Protein AF-A0A7T8JY55-F1 (afdb_monomer_lite)

Structure (mmCIF, N/CA/C/O backbone):
data_AF-A0A7T8JY55-F1
#
_entry.id   AF-A0A7T8JY55-F1
#
loop_
_atom_site.group_PDB
_atom_site.id
_atom_site.type_symbol
_atom_site.label_atom_id
_atom_site.label_alt_id
_atom_site.label_comp_id
_atom_site.label_asym_id
_atom_site.label_entity_id
_atom_site.label_seq_id
_atom_site.pdbx_PDB_ins_code
_atom_site.Cartn_x
_atom_site.Cartn_y
_atom_site.Cartn_z
_atom_site.occupancy
_atom_site.B_iso_or_equiv
_atom_site.auth_seq_id
_atom_site.auth_comp_id
_atom_site.auth_asym_id
_atom_site.auth_atom_id
_atom_site.pdbx_PDB_model_num
ATOM 1 N N . LEU A 1 1 ? -50.448 -19.496 29.567 1.00 76.62 1 LEU A N 1
ATOM 2 C CA . LEU A 1 1 ? -50.440 -20.192 30.878 1.00 76.62 1 LEU A CA 1
ATOM 3 C C . LEU A 1 1 ? -51.655 -19.806 31.713 1.00 76.62 1 LEU A C 1
ATOM 5 O O . LEU A 1 1 ? -52.401 -20.697 32.077 1.00 76.62 1 LEU A O 1
ATOM 9 N N . LEU A 1 2 ? -51.890 -18.509 31.953 1.00 75.12 2 LEU A N 1
ATOM 10 C CA . LEU A 1 2 ? -53.082 -18.041 32.677 1.00 75.12 2 LEU A CA 1
ATOM 11 C C . LEU A 1 2 ? -54.400 -18.315 31.921 1.00 75.12 2 LEU A C 1
ATOM 13 O O . LEU A 1 2 ? -55.347 -18.756 32.548 1.00 75.12 2 LEU A O 1
ATOM 17 N N . ASP A 1 3 ? -54.438 -18.159 30.588 1.00 75.38 3 ASP A N 1
ATOM 18 C CA . ASP A 1 3 ? -55.617 -18.543 29.767 1.00 75.38 3 ASP A CA 1
ATOM 19 C C . ASP A 1 3 ? -55.868 -20.046 29.710 1.00 75.38 3 ASP A C 1
ATOM 21 O O . ASP A 1 3 ? -56.951 -20.490 29.362 1.00 75.38 3 ASP A O 1
ATOM 25 N N . ALA A 1 4 ? -54.830 -20.826 29.999 1.00 79.31 4 ALA A N 1
ATOM 26 C CA . ALA A 1 4 ? -54.884 -22.279 29.997 1.00 79.31 4 ALA A CA 1
ATOM 27 C C . ALA A 1 4 ? -55.121 -22.829 31.416 1.00 79.31 4 ALA A C 1
ATOM 29 O O . ALA A 1 4 ? -54.847 -24.000 31.654 1.00 79.31 4 ALA A O 1
ATOM 30 N N . GLU A 1 5 ? -55.534 -21.967 32.358 1.00 78.31 5 GLU A N 1
ATOM 31 C CA . GLU A 1 5 ? -55.887 -22.300 33.748 1.00 78.31 5 GLU A CA 1
ATOM 32 C C . GLU A 1 5 ? -54.816 -23.097 34.515 1.00 78.31 5 GLU A C 1
ATOM 34 O O . GLU A 1 5 ? -55.099 -23.897 35.405 1.00 78.31 5 GLU A O 1
ATOM 39 N N . ILE A 1 6 ? -53.541 -22.870 34.193 1.00 83.56 6 ILE A N 1
ATOM 40 C CA . ILE A 1 6 ? -52.437 -23.570 34.853 1.00 83.56 6 ILE A CA 1
ATOM 41 C C . ILE A 1 6 ? -52.253 -23.031 36.277 1.00 83.56 6 ILE A C 1
ATOM 43 O O . ILE A 1 6 ? -52.192 -21.821 36.495 1.00 83.56 6 ILE A O 1
ATOM 47 N N . GLU A 1 7 ? -52.084 -23.938 37.243 1.00 85.75 7 GLU A N 1
ATOM 48 C CA . GLU A 1 7 ? -51.839 -23.600 38.649 1.00 85.75 7 GLU A CA 1
ATOM 49 C C . GLU A 1 7 ? -50.646 -22.645 38.831 1.00 85.75 7 GLU A C 1
ATOM 51 O O . GLU A 1 7 ? -49.559 -22.852 38.282 1.00 85.75 7 GLU A O 1
ATOM 56 N N . VAL A 1 8 ? -50.815 -21.635 39.692 1.00 80.50 8 VAL A N 1
ATOM 57 C CA . VAL A 1 8 ? -49.823 -20.574 39.961 1.00 80.50 8 VAL A CA 1
ATOM 58 C C . VAL A 1 8 ? -48.450 -21.136 40.348 1.00 80.50 8 VAL A C 1
ATOM 60 O O . VAL A 1 8 ? -47.428 -20.644 39.873 1.00 80.50 8 VAL A O 1
ATOM 63 N N . ILE A 1 9 ? -48.417 -22.203 41.153 1.00 83.00 9 ILE A N 1
ATOM 64 C CA . ILE A 1 9 ? -47.174 -22.859 41.591 1.00 83.00 9 ILE A CA 1
ATOM 65 C C . ILE A 1 9 ? -46.404 -23.437 40.391 1.00 83.00 9 ILE A C 1
ATOM 67 O O . ILE A 1 9 ? -45.183 -23.288 40.307 1.00 83.00 9 ILE A O 1
ATOM 71 N N . LYS A 1 10 ? -47.102 -24.033 39.416 1.00 84.69 10 LYS A N 1
ATOM 72 C CA . LYS A 1 10 ? -46.482 -24.542 38.181 1.00 84.69 10 LYS A CA 1
ATOM 73 C C . LYS A 1 10 ? -45.981 -23.406 37.296 1.00 84.69 10 LYS A C 1
ATOM 75 O O . LYS A 1 10 ? -44.888 -23.509 36.746 1.00 84.69 10 LYS A O 1
ATOM 80 N N . ILE A 1 11 ? -46.729 -22.305 37.197 1.00 85.06 11 ILE A N 1
ATOM 81 C CA . ILE A 1 11 ? -46.303 -21.119 36.438 1.00 85.06 11 ILE A CA 1
ATOM 82 C C . ILE A 1 11 ? -45.001 -20.548 37.012 1.00 85.06 11 ILE A C 1
ATOM 84 O O . ILE A 1 11 ? -44.076 -20.264 36.251 1.00 85.06 11 ILE A O 1
ATOM 88 N N . MET A 1 12 ? -44.894 -20.439 38.340 1.00 86.62 12 MET A N 1
ATOM 89 C CA . MET A 1 12 ? -43.665 -19.998 39.009 1.00 86.62 12 MET A CA 1
ATOM 90 C C . MET A 1 12 ? -42.485 -20.931 38.725 1.00 86.62 12 MET A C 1
ATOM 92 O O . MET A 1 12 ? -41.384 -20.451 38.469 1.00 86.62 12 MET A O 1
ATOM 96 N N . GLY A 1 13 ? -42.706 -22.250 38.733 1.00 84.88 13 GLY A N 1
ATOM 97 C CA . GLY A 1 13 ? -41.666 -23.235 38.420 1.00 84.88 13 GLY A CA 1
ATOM 98 C C . GLY A 1 13 ? -41.158 -23.144 36.977 1.00 84.88 13 GLY A C 1
ATOM 99 O O . GLY A 1 13 ? -39.955 -23.249 36.742 1.00 84.88 13 GLY A O 1
ATOM 100 N N . ILE A 1 14 ? -42.058 -22.895 36.020 1.00 87.69 14 ILE A N 1
ATOM 101 C CA . ILE A 1 14 ? -41.730 -22.776 34.590 1.00 87.69 14 ILE A CA 1
ATOM 102 C C . ILE A 1 14 ? -41.026 -21.447 34.292 1.00 87.69 14 ILE A C 1
ATOM 104 O O . ILE A 1 14 ? -39.983 -21.429 33.643 1.00 87.69 14 ILE A O 1
ATOM 108 N N . LEU A 1 15 ? -41.594 -20.329 34.756 1.00 83.88 15 LEU A N 1
ATOM 109 C CA . LEU A 1 15 ? -41.123 -18.979 34.423 1.00 83.88 15 LEU A CA 1
ATOM 110 C C . LEU A 1 15 ? -40.063 -18.441 35.391 1.00 83.88 15 LEU A C 1
ATOM 112 O O . LEU A 1 15 ? -39.493 -17.382 35.136 1.00 83.88 15 LEU A O 1
ATOM 116 N N . LYS A 1 16 ? -39.805 -19.150 36.499 1.00 89.12 16 LYS A N 1
ATOM 117 C CA . LYS A 1 16 ? -38.861 -18.767 37.562 1.00 89.12 16 LYS A CA 1
ATOM 118 C C . LYS A 1 16 ? -39.073 -17.335 38.065 1.00 89.12 16 LYS A C 1
ATOM 120 O O . LYS A 1 16 ? -38.121 -16.583 38.261 1.00 89.12 16 LYS A O 1
ATOM 125 N N . CYS A 1 17 ? -40.330 -16.953 38.269 1.00 83.06 17 CYS A N 1
ATOM 126 C CA . CYS A 1 17 ? -40.718 -15.626 38.735 1.00 83.06 17 CYS A CA 1
ATOM 127 C C . CYS A 1 17 ? -41.442 -15.677 40.089 1.00 83.06 17 CYS A C 1
ATOM 129 O O . CYS A 1 17 ? -41.848 -16.740 40.562 1.00 83.06 17 CYS A O 1
ATOM 131 N N . SER A 1 18 ? -41.569 -14.520 40.745 1.00 87.88 18 SER A N 1
ATOM 132 C CA . SER A 1 18 ? -42.175 -14.437 42.075 1.00 87.88 18 SER A CA 1
ATOM 133 C C . SER A 1 18 ? -43.692 -14.630 42.030 1.00 87.88 18 SER A C 1
ATOM 135 O O . SER A 1 18 ? -44.365 -14.221 41.082 1.00 87.88 18 SER A O 1
ATOM 137 N N . TRP A 1 19 ? -44.240 -15.195 43.109 1.00 85.31 19 TRP A N 1
ATOM 138 C CA . TRP A 1 19 ? -45.683 -15.377 43.284 1.00 85.31 19 TRP A CA 1
ATOM 139 C C . TRP A 1 19 ? -46.450 -14.058 43.117 1.00 85.31 19 TRP A C 1
ATOM 141 O O . TRP A 1 19 ? -47.449 -13.999 42.403 1.00 85.31 19 TRP A O 1
ATOM 151 N N . SER A 1 20 ? -45.921 -12.973 43.691 1.00 86.38 20 SER A N 1
ATOM 152 C CA . SER A 1 20 ? -46.507 -11.633 43.607 1.00 86.38 20 SER A CA 1
ATOM 153 C C . SER A 1 20 ? -46.608 -11.117 42.170 1.00 86.38 20 SER A C 1
ATOM 155 O O . SER A 1 20 ? -47.577 -10.439 41.838 1.00 86.38 20 SER A O 1
ATOM 157 N N . LEU A 1 21 ? -45.640 -11.445 41.304 1.00 84.44 21 LEU A N 1
ATOM 158 C CA . LEU A 1 21 ? -45.685 -11.058 39.894 1.00 84.44 21 LEU A CA 1
ATOM 159 C C . LEU A 1 21 ? -46.771 -11.836 39.146 1.00 84.44 21 LEU A C 1
ATOM 161 O O . LEU A 1 21 ? -47.548 -11.231 38.413 1.00 84.44 21 LEU A O 1
ATOM 165 N N . VAL A 1 22 ? -46.860 -13.153 39.364 1.00 86.69 22 VAL A N 1
ATOM 166 C CA . VAL A 1 22 ? -47.900 -13.993 38.743 1.00 86.69 22 VAL A CA 1
ATOM 167 C C . VAL A 1 22 ? -49.291 -13.526 39.171 1.00 86.69 22 VAL A C 1
ATOM 169 O O . VAL A 1 22 ? -50.171 -13.374 38.327 1.00 86.69 22 VAL A O 1
ATOM 172 N N . PHE A 1 23 ? -49.471 -13.225 40.459 1.00 85.62 23 PHE A N 1
ATOM 173 C CA . PHE A 1 23 ? -50.733 -12.716 40.991 1.00 85.62 23 PHE A CA 1
ATOM 174 C C . PHE A 1 23 ? -51.088 -11.337 40.421 1.00 85.62 23 PHE A C 1
ATOM 176 O O . PHE A 1 23 ? -52.223 -11.121 39.999 1.00 85.62 23 PHE A O 1
ATOM 183 N N . LYS A 1 24 ? -50.118 -10.413 40.346 1.00 83.69 24 LYS A N 1
ATOM 184 C CA . LYS A 1 24 ? -50.321 -9.079 39.762 1.00 83.69 24 LYS A CA 1
ATOM 185 C C . LYS A 1 24 ? -50.764 -9.175 38.301 1.00 83.69 24 LYS A C 1
ATOM 187 O O . LYS A 1 24 ? -51.752 -8.554 37.933 1.00 83.69 24 LYS A O 1
ATOM 192 N N . VAL A 1 25 ? -50.087 -9.994 37.497 1.00 83.75 25 VAL A N 1
ATOM 193 C CA . VAL A 1 25 ? -50.415 -10.200 36.076 1.00 83.75 25 VAL A CA 1
ATOM 194 C C . VAL A 1 25 ? -51.782 -10.873 35.902 1.00 83.75 25 VAL A C 1
ATOM 196 O O . VAL A 1 25 ? -52.547 -10.482 35.024 1.00 83.75 25 VAL A O 1
ATOM 199 N N . ALA A 1 26 ? -52.125 -11.848 36.751 1.00 82.88 26 ALA A N 1
ATOM 200 C CA . ALA A 1 26 ? -53.442 -12.489 36.737 1.00 82.88 26 ALA A CA 1
ATOM 201 C C . ALA A 1 26 ? -54.571 -11.506 37.083 1.00 82.88 26 ALA A C 1
ATOM 203 O O . ALA A 1 26 ? -55.626 -11.538 36.452 1.00 82.88 26 ALA A O 1
ATOM 204 N N . LYS A 1 27 ? -54.334 -10.608 38.048 1.00 84.50 27 LYS A N 1
ATOM 205 C CA . LYS A 1 27 ? -55.275 -9.549 38.418 1.00 84.50 27 LYS A CA 1
ATOM 206 C C . LYS A 1 27 ? -55.461 -8.534 37.287 1.00 84.50 27 LYS A C 1
ATOM 208 O O . LYS A 1 27 ? -56.590 -8.338 36.862 1.00 84.50 27 LYS A O 1
ATOM 213 N N . MET A 1 28 ? -54.368 -7.991 36.743 1.00 82.38 28 MET A N 1
ATOM 214 C CA . MET A 1 28 ? -54.406 -7.047 35.612 1.00 82.38 28 MET A CA 1
ATOM 215 C C . MET A 1 28 ? -55.205 -7.617 34.435 1.00 82.38 28 MET A C 1
ATOM 217 O O . MET A 1 28 ? -56.057 -6.949 33.863 1.00 82.38 28 MET A O 1
ATOM 221 N N . LYS A 1 29 ? -55.011 -8.905 34.134 1.00 81.81 29 LYS A N 1
ATOM 222 C CA . LYS A 1 29 ? -55.759 -9.591 33.081 1.00 81.81 29 LYS A CA 1
ATOM 223 C C . LYS A 1 29 ? -57.257 -9.716 33.369 1.00 81.81 29 LYS A C 1
ATOM 225 O O . LYS A 1 29 ? -58.062 -9.554 32.457 1.00 81.81 29 LYS A O 1
ATOM 230 N N . LYS A 1 30 ? -57.629 -10.031 34.613 1.00 82.06 30 LYS A N 1
ATOM 231 C CA . LYS A 1 30 ? -59.033 -10.122 35.042 1.00 82.06 30 LYS A CA 1
ATOM 232 C C . LYS A 1 30 ? -59.731 -8.762 34.966 1.00 82.06 30 LYS A C 1
ATOM 234 O O . LYS A 1 30 ? -60.904 -8.708 34.615 1.00 82.06 30 LYS A O 1
ATOM 239 N N . ASP A 1 31 ? -58.984 -7.699 35.243 1.00 83.88 31 ASP A N 1
ATOM 240 C CA . ASP A 1 31 ? -59.454 -6.314 35.205 1.00 83.88 31 ASP A CA 1
ATOM 241 C C . ASP A 1 31 ? -59.448 -5.734 33.767 1.00 83.88 31 ASP A C 1
ATOM 243 O O . ASP A 1 31 ? -59.842 -4.591 33.553 1.00 83.88 31 ASP A O 1
ATOM 247 N N . GLY A 1 32 ? -59.054 -6.529 32.760 1.00 78.25 32 GLY A N 1
ATOM 248 C CA . GLY A 1 32 ? -59.020 -6.123 31.350 1.00 78.25 32 GLY A CA 1
ATOM 249 C C . GLY A 1 32 ? -57.868 -5.177 30.996 1.00 78.25 32 GLY A C 1
ATOM 250 O O . GLY A 1 32 ? -57.869 -4.587 29.917 1.00 78.25 32 GLY A O 1
ATOM 251 N N . GLU A 1 33 ? -56.884 -5.027 31.884 1.00 76.94 33 GLU A N 1
ATOM 252 C CA . GLU A 1 33 ? -55.720 -4.170 31.682 1.00 76.94 33 GLU A CA 1
ATOM 253 C C . GLU A 1 33 ? -54.702 -4.835 30.740 1.00 76.94 33 GLU A C 1
ATOM 255 O O . GLU A 1 33 ? -54.363 -6.019 30.864 1.00 76.94 33 GLU A O 1
ATOM 260 N N . GLY A 1 34 ? -54.183 -4.059 29.787 1.00 72.25 34 GLY A N 1
ATOM 261 C CA . GLY A 1 34 ? -53.123 -4.504 28.888 1.00 72.25 34 GLY A CA 1
ATOM 262 C C . GLY A 1 34 ? -51.800 -4.713 29.629 1.00 72.25 34 GLY A C 1
ATOM 263 O O . GLY A 1 34 ? -51.418 -3.923 30.486 1.00 72.25 34 GLY A O 1
ATOM 264 N N . LEU A 1 35 ? -51.053 -5.757 29.258 1.00 71.44 35 LEU A N 1
ATOM 265 C CA . LEU A 1 35 ? -49.682 -5.999 29.745 1.00 71.44 35 LEU A CA 1
ATOM 266 C C . LEU A 1 35 ? -48.627 -5.226 28.942 1.00 71.44 35 LEU A C 1
ATOM 268 O O . LEU A 1 35 ? -47.435 -5.541 28.991 1.00 71.44 35 LEU A O 1
ATOM 272 N N . GLU A 1 36 ? -49.067 -4.250 28.154 1.00 69.62 36 GLU A N 1
ATOM 273 C CA . GLU A 1 36 ? -48.174 -3.409 27.383 1.00 69.62 36 GLU A CA 1
ATOM 274 C C . GLU A 1 36 ? -47.377 -2.502 28.313 1.00 69.62 36 GLU A C 1
ATOM 276 O O . GLU A 1 36 ? -47.821 -2.074 29.379 1.00 69.62 36 GLU A O 1
ATOM 281 N N . ARG A 1 37 ? -46.139 -2.235 27.915 1.00 61.19 37 ARG A N 1
ATOM 282 C CA . ARG A 1 37 ? -45.254 -1.378 28.686 1.00 61.19 37 ARG A CA 1
ATOM 283 C C . ARG A 1 37 ? -45.780 0.055 28.615 1.00 61.19 37 ARG A C 1
ATOM 285 O O . ARG A 1 37 ? -45.863 0.608 27.523 1.00 61.19 37 ARG A O 1
ATOM 292 N N . GLU A 1 38 ? -46.066 0.668 29.762 1.00 64.62 38 GLU A N 1
ATOM 293 C CA . GLU A 1 38 ? -46.483 2.074 29.817 1.00 64.62 38 GLU A CA 1
ATOM 294 C C . GLU A 1 38 ? -45.446 2.978 29.130 1.00 64.62 38 GLU A C 1
ATOM 296 O O . GLU A 1 38 ? -44.242 2.938 29.444 1.00 64.62 38 GLU A O 1
ATOM 301 N N . ALA A 1 39 ? -45.913 3.792 28.180 1.00 52.97 39 ALA A N 1
ATOM 302 C CA . ALA A 1 39 ? -45.094 4.780 27.493 1.00 52.97 39 ALA A CA 1
ATOM 303 C C . ALA A 1 39 ? -44.555 5.798 28.516 1.00 52.97 39 ALA A C 1
ATOM 305 O O . ALA A 1 39 ? -45.323 6.430 29.233 1.00 52.97 39 ALA A O 1
ATOM 306 N N . GLY A 1 40 ? -43.227 5.932 28.608 1.00 56.69 40 GLY A N 1
ATOM 307 C CA . GLY A 1 40 ? -42.561 6.808 29.588 1.00 56.69 40 GLY A CA 1
ATOM 308 C C . GLY A 1 40 ? -41.997 6.103 30.830 1.00 56.69 40 GLY A C 1
ATOM 309 O O . GLY A 1 40 ? -41.300 6.729 31.622 1.00 56.69 40 GLY A O 1
ATOM 310 N N . SER A 1 41 ? -42.188 4.785 30.971 1.00 54.81 41 SER A N 1
ATOM 311 C CA . SER A 1 41 ? -41.579 3.977 32.051 1.00 54.81 41 SER A CA 1
ATOM 312 C C . SER A 1 41 ? -40.050 3.799 31.938 1.00 54.81 41 SER A C 1
ATOM 314 O O . SER A 1 41 ? -39.416 3.181 32.795 1.00 54.81 41 SER A O 1
ATOM 316 N N . GLY A 1 42 ? -39.430 4.329 30.879 1.00 54.06 42 GLY A N 1
ATOM 317 C CA . GLY A 1 42 ? -37.983 4.492 30.778 1.00 54.06 42 GLY A CA 1
ATOM 318 C C . GLY A 1 42 ? -37.596 5.857 31.326 1.00 54.06 42 GLY A C 1
ATOM 319 O O . GLY A 1 42 ? -38.009 6.865 30.764 1.00 54.06 42 GLY A O 1
ATOM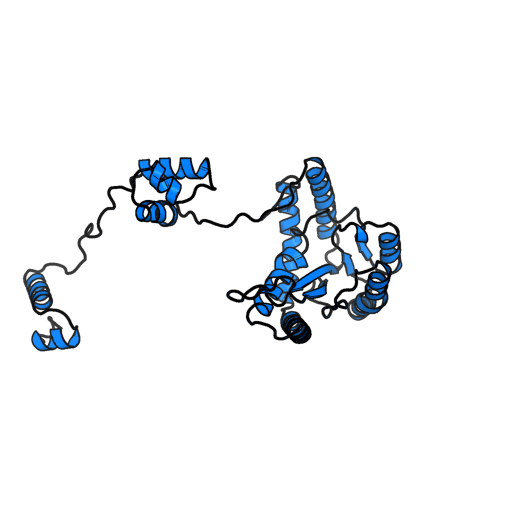 320 N N . GLY A 1 43 ? -36.818 5.900 32.411 1.00 53.19 43 GLY A N 1
ATOM 321 C CA . GLY A 1 43 ? -36.429 7.156 33.054 1.00 53.19 43 GLY A CA 1
ATOM 322 C C . GLY A 1 43 ? -35.931 8.195 32.044 1.00 53.19 43 GLY A C 1
ATOM 323 O O . GLY A 1 43 ? -34.904 7.994 31.392 1.00 53.19 43 GLY A O 1
ATOM 324 N N . HIS A 1 44 ? -36.656 9.309 31.920 1.00 52.06 44 HIS A N 1
ATOM 325 C CA . HIS A 1 44 ? -36.193 10.462 31.160 1.00 52.06 44 HIS A CA 1
ATOM 326 C C . HIS A 1 44 ? -34.913 10.981 31.815 1.00 52.06 44 HIS A C 1
ATOM 328 O O . HIS A 1 44 ? -34.897 11.359 32.987 1.00 52.06 44 HIS A O 1
ATOM 334 N N . ASN A 1 45 ? -33.811 10.983 31.068 1.00 55.59 45 ASN A N 1
ATOM 335 C CA . ASN A 1 45 ? -32.547 11.502 31.568 1.00 55.59 45 ASN A CA 1
ATOM 336 C C . ASN A 1 45 ? -32.607 13.039 31.552 1.00 55.59 45 ASN A C 1
ATOM 338 O O . ASN A 1 45 ? -32.180 13.666 30.585 1.00 55.59 45 ASN A O 1
ATOM 342 N N . LEU A 1 46 ? -33.165 13.629 32.617 1.00 62.59 46 LEU A N 1
ATOM 343 C CA . LEU A 1 46 ? -33.483 15.061 32.779 1.00 62.59 46 LEU A CA 1
ATOM 344 C C . LEU A 1 46 ? -32.314 16.025 32.492 1.00 62.59 46 LEU A C 1
ATOM 346 O O . LEU A 1 46 ? -32.527 17.222 32.343 1.00 62.59 46 LEU A O 1
ATOM 350 N N . LYS A 1 47 ? -31.075 15.524 32.426 1.00 66.81 47 LYS A N 1
ATOM 351 C CA . LYS A 1 47 ? -29.859 16.325 32.232 1.00 66.81 47 LYS A CA 1
ATOM 352 C C . LYS A 1 47 ? -29.370 16.407 30.778 1.00 66.81 47 LYS A C 1
ATOM 354 O O . LYS A 1 47 ? -28.521 17.244 30.495 1.00 66.81 47 LYS A O 1
ATOM 359 N N . ARG A 1 48 ? -29.877 15.574 29.856 1.00 79.00 48 ARG A N 1
ATOM 360 C CA . ARG A 1 48 ? -29.507 15.599 28.421 1.00 79.00 48 ARG A CA 1
ATOM 361 C C . ARG A 1 48 ? -30.507 16.426 27.606 1.00 79.00 48 ARG A C 1
ATOM 363 O O . ARG A 1 48 ? -31.165 15.901 26.714 1.00 79.00 48 ARG A O 1
ATOM 370 N N . THR A 1 49 ? -30.681 17.695 27.964 1.00 84.75 49 THR A N 1
ATOM 371 C CA . THR A 1 49 ? -31.588 18.587 27.225 1.00 84.75 49 THR A CA 1
ATOM 372 C C . THR A 1 49 ? -30.981 18.990 25.873 1.00 84.75 49 THR A C 1
ATOM 374 O O . THR A 1 49 ? -29.754 18.934 25.723 1.00 84.75 49 THR A O 1
ATOM 377 N N . PRO A 1 50 ? -31.791 19.424 24.891 1.00 86.88 50 PRO A N 1
ATOM 378 C CA . PRO A 1 50 ? -31.283 19.929 23.614 1.00 86.88 50 PRO A CA 1
ATOM 379 C C . PRO A 1 50 ? -30.241 21.047 23.776 1.00 86.88 50 PRO A C 1
ATOM 381 O O . PRO A 1 50 ? -29.194 21.008 23.136 1.00 86.88 50 PRO A O 1
ATOM 384 N N . GLU A 1 51 ? -30.450 21.981 24.710 1.00 88.12 51 GLU A N 1
ATOM 385 C CA . GLU A 1 51 ? -29.518 23.089 24.967 1.00 88.12 51 GLU A CA 1
ATOM 386 C C . GLU A 1 51 ? -28.188 22.592 25.544 1.00 88.12 51 GLU A C 1
ATOM 388 O O . GLU A 1 51 ? -27.127 23.168 25.295 1.00 88.12 51 GLU A O 1
ATOM 393 N N . PHE A 1 52 ? -28.222 21.527 26.350 1.00 88.88 52 PHE A N 1
ATOM 394 C CA . PHE A 1 52 ? -27.006 20.881 26.830 1.00 88.88 52 PHE A CA 1
ATOM 395 C C . PHE A 1 52 ? -26.241 20.218 25.680 1.00 88.88 52 PHE A C 1
ATOM 397 O O . PHE A 1 52 ? -25.027 20.410 25.589 1.00 88.88 52 PHE A O 1
ATOM 404 N N . LEU A 1 53 ? -26.932 19.484 24.800 1.00 89.94 53 LEU A N 1
ATOM 405 C CA . LEU A 1 53 ? -26.318 18.815 23.650 1.00 89.94 53 LEU A CA 1
ATOM 406 C C . LEU A 1 53 ? -25.681 19.821 22.687 1.00 89.94 53 LEU A C 1
ATOM 408 O O . LEU A 1 53 ? -24.545 19.615 22.270 1.00 89.94 53 LEU A O 1
ATOM 412 N N . GLU A 1 54 ? -26.347 20.942 22.418 1.00 91.62 54 GLU A N 1
ATOM 413 C CA . GLU A 1 54 ? -25.823 21.999 21.549 1.00 91.62 54 GLU A CA 1
ATOM 414 C C . GLU A 1 54 ? -24.562 22.654 22.138 1.00 91.62 54 GLU A C 1
ATOM 416 O O . GLU A 1 54 ? -23.544 22.812 21.455 1.00 91.62 54 GLU A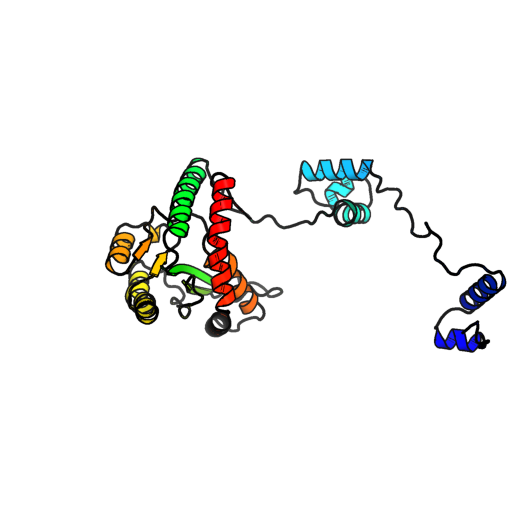 O 1
ATOM 421 N N . ARG A 1 55 ? -24.566 22.971 23.443 1.00 91.56 55 ARG A N 1
ATOM 422 C CA . ARG A 1 55 ? -23.367 23.497 24.122 1.00 91.56 55 ARG A CA 1
ATOM 423 C C . ARG A 1 55 ? -22.226 22.481 24.142 1.00 91.56 55 ARG A C 1
ATOM 425 O O . ARG A 1 55 ? -21.065 22.869 23.991 1.00 91.56 55 ARG A O 1
ATOM 432 N N . LEU A 1 56 ? -22.539 21.205 24.361 1.00 90.62 56 LEU A N 1
ATOM 433 C CA . LEU A 1 56 ? -21.563 20.118 24.362 1.00 90.62 56 LEU A CA 1
ATOM 434 C C . LEU A 1 56 ? -20.933 19.953 22.977 1.00 90.62 56 LEU A C 1
ATOM 436 O O . LEU A 1 56 ? -19.707 19.931 22.868 1.00 90.62 56 LEU A O 1
ATOM 440 N N . GLU A 1 57 ? -21.749 19.912 21.925 1.00 91.88 57 GLU A N 1
ATOM 441 C CA . GLU A 1 57 ? -21.289 19.816 20.542 1.00 91.88 57 GLU A CA 1
ATOM 442 C C . GLU A 1 57 ? -20.407 21.012 20.167 1.00 91.88 57 GLU A C 1
ATOM 444 O O . GLU A 1 57 ? -19.332 20.830 19.594 1.00 91.88 57 GLU A O 1
ATOM 449 N N . LYS A 1 58 ? -20.802 22.231 20.557 1.00 93.31 58 LYS A N 1
ATOM 450 C CA . LYS A 1 58 ? -19.999 23.439 20.341 1.00 93.31 58 LYS A CA 1
ATOM 451 C C . LYS A 1 58 ? -18.615 23.330 20.988 1.00 93.31 58 LYS A C 1
ATOM 453 O O . LYS A 1 58 ? -17.617 23.545 20.305 1.00 93.31 58 LYS A O 1
ATOM 458 N N . LYS A 1 59 ? -18.530 22.926 22.262 1.00 91.75 59 LYS A N 1
ATOM 459 C CA . LYS A 1 59 ? -17.234 22.741 22.946 1.00 91.75 59 LYS A CA 1
ATOM 460 C C . LYS A 1 59 ? -16.373 21.652 22.307 1.00 91.75 59 LYS A C 1
ATOM 462 O O . LYS A 1 59 ? -15.155 21.799 22.254 1.00 91.75 59 LYS A O 1
ATOM 467 N N . ILE A 1 60 ? -16.985 20.570 21.824 1.00 90.88 60 ILE A N 1
ATOM 468 C CA . ILE A 1 60 ? -16.264 19.505 21.112 1.00 90.88 60 ILE A CA 1
ATOM 469 C C . ILE A 1 60 ? -15.738 20.013 19.764 1.00 90.88 60 ILE A C 1
ATOM 471 O O . ILE A 1 60 ? -14.619 19.680 19.390 1.00 90.88 60 ILE A O 1
ATOM 475 N N . LYS A 1 61 ? -16.503 20.839 19.039 1.00 90.12 61 LYS A N 1
ATOM 476 C CA . LYS A 1 61 ? -16.048 21.461 17.784 1.00 90.12 61 LYS A CA 1
ATOM 477 C C . LYS A 1 61 ? -14.910 22.462 18.010 1.00 90.12 61 LYS A C 1
ATOM 479 O O . LYS A 1 61 ? -14.007 22.531 17.181 1.00 90.12 61 LYS A O 1
ATOM 484 N N . GLU A 1 62 ? -14.938 23.205 19.118 1.00 92.75 62 GLU A N 1
ATOM 485 C CA . GLU A 1 62 ? -13.877 24.147 19.509 1.00 92.75 62 GLU A CA 1
ATOM 486 C C . GLU A 1 62 ? -12.563 23.434 19.868 1.00 92.75 62 GLU A C 1
ATOM 488 O O . GLU A 1 62 ? -11.495 23.856 19.428 1.00 92.75 62 GLU A O 1
ATOM 493 N N . ASP A 1 63 ? -12.631 22.337 20.629 1.00 89.44 63 ASP A N 1
ATOM 494 C CA . ASP A 1 63 ? -11.474 21.496 20.951 1.00 89.44 63 ASP A CA 1
ATOM 495 C C . ASP A 1 63 ? -11.823 19.998 20.845 1.00 89.44 63 ASP A C 1
ATOM 497 O O . ASP A 1 63 ? -12.189 19.360 21.840 1.00 89.44 63 ASP A O 1
ATOM 501 N N . PRO A 1 64 ? -11.632 19.388 19.659 1.00 87.12 64 PRO A N 1
ATOM 502 C CA . PRO A 1 64 ? -11.892 17.964 19.446 1.00 87.12 64 PRO A CA 1
ATOM 503 C C . PRO A 1 64 ? -10.962 17.025 20.229 1.00 87.12 64 PRO A C 1
ATOM 505 O O . PRO A 1 64 ? -11.158 15.811 20.209 1.00 87.12 64 PRO A O 1
ATOM 508 N N . THR A 1 65 ? -9.914 17.548 20.879 1.00 87.31 65 THR A N 1
ATOM 509 C CA . THR A 1 65 ? -8.962 16.752 21.674 1.00 87.31 65 THR A CA 1
ATOM 510 C C . THR A 1 65 ? -9.345 16.665 23.150 1.00 87.31 65 THR A C 1
ATOM 512 O O . THR A 1 65 ? -8.713 15.934 23.921 1.00 87.31 65 THR A O 1
ATOM 515 N N . LYS A 1 66 ? -10.394 17.388 23.556 1.00 88.25 66 LYS A N 1
ATOM 516 C CA . LYS A 1 66 ? -10.842 17.457 24.942 1.00 88.25 66 LYS A CA 1
ATOM 517 C C . LYS A 1 66 ? -11.375 16.102 25.407 1.00 88.25 66 LYS A C 1
ATOM 519 O O . LYS A 1 66 ? -12.237 15.494 24.779 1.00 88.25 66 LYS A O 1
ATOM 524 N N . SER A 1 67 ? -10.855 15.610 26.532 1.00 86.69 67 SER A N 1
ATOM 525 C CA . SER A 1 67 ? -11.282 14.322 27.083 1.00 86.69 67 SER A CA 1
ATOM 526 C C . SER A 1 67 ? -12.684 14.403 27.691 1.00 86.69 67 SER A C 1
ATOM 528 O O . SER A 1 67 ? -13.089 15.447 28.206 1.00 86.69 67 SER A O 1
ATOM 530 N N . MET A 1 68 ? -13.390 13.269 27.733 1.00 86.94 68 MET A N 1
ATOM 531 C CA . MET A 1 68 ? -14.699 13.168 28.396 1.00 86.94 68 MET A CA 1
ATOM 532 C C . MET A 1 68 ? -14.647 13.625 29.860 1.00 86.94 68 MET A C 1
ATOM 534 O O . MET A 1 68 ? -15.573 14.276 30.324 1.00 86.94 68 MET A O 1
ATOM 538 N N . ASN A 1 69 ? -13.537 13.367 30.564 1.00 85.44 69 ASN A N 1
ATOM 539 C CA . ASN A 1 69 ? -13.324 13.833 31.941 1.00 85.44 69 ASN A CA 1
ATOM 540 C C . ASN A 1 69 ? -13.213 15.361 32.044 1.00 85.44 69 ASN A C 1
ATOM 542 O O . ASN A 1 69 ? -13.681 15.955 33.009 1.00 85.44 69 ASN A O 1
ATOM 546 N N . ARG A 1 70 ? -12.602 16.021 31.054 1.00 86.75 70 ARG A N 1
ATOM 547 C CA . ARG A 1 70 ? -12.562 17.490 31.019 1.00 86.75 70 ARG A CA 1
ATOM 548 C C . ARG A 1 70 ? -13.926 18.074 30.664 1.00 86.75 70 ARG A C 1
ATOM 550 O O . ARG A 1 70 ? -14.315 19.070 31.257 1.00 86.75 70 ARG A O 1
ATOM 557 N N . LEU A 1 71 ? -14.664 17.442 29.750 1.00 86.94 71 LEU A N 1
ATOM 558 C CA . LEU A 1 71 ? -16.044 17.828 29.439 1.00 86.94 71 LEU A CA 1
ATOM 559 C C . LEU A 1 71 ? -16.966 17.640 30.658 1.00 86.94 71 LEU A C 1
ATOM 561 O O . LEU A 1 71 ? -17.783 18.506 30.943 1.00 86.94 71 LEU A O 1
ATOM 565 N N . PHE A 1 72 ? -16.781 16.574 31.436 1.00 85.31 72 PHE A N 1
ATOM 566 C CA . PHE A 1 72 ? -17.435 16.377 32.734 1.00 85.31 72 PHE A CA 1
ATOM 567 C C . PHE A 1 72 ? -17.239 17.590 33.667 1.00 85.31 72 PHE A C 1
ATOM 569 O O . PHE A 1 72 ? -18.226 18.172 34.115 1.00 85.31 72 PHE A O 1
ATOM 576 N N . ASN A 1 73 ? -15.992 18.034 33.881 1.00 84.12 73 ASN A N 1
ATOM 577 C CA . ASN A 1 73 ? -15.692 19.192 34.740 1.00 84.12 73 ASN A CA 1
ATOM 578 C C . ASN A 1 73 ? -16.353 20.481 34.226 1.00 84.12 73 ASN A C 1
ATOM 580 O O . ASN A 1 73 ? -16.856 21.288 35.002 1.00 84.12 73 ASN A O 1
ATOM 584 N N . ASP A 1 74 ? -16.372 20.653 32.907 1.00 84.62 74 ASP A N 1
ATOM 585 C CA . ASP A 1 74 ? -16.910 21.827 32.226 1.00 84.62 74 ASP A CA 1
ATOM 586 C C . ASP A 1 74 ? -18.436 21.967 32.322 1.00 84.62 74 ASP A C 1
ATOM 588 O O . ASP A 1 74 ? -18.950 23.080 32.204 1.00 84.62 74 ASP A O 1
ATOM 592 N N . PHE A 1 75 ? -19.155 20.851 32.454 1.00 82.88 75 PHE A N 1
ATOM 593 C CA . PHE A 1 75 ? -20.619 20.821 32.463 1.00 82.88 75 PHE A CA 1
ATOM 594 C C . PHE A 1 75 ? -21.210 20.400 33.812 1.00 82.88 75 PHE A C 1
ATOM 596 O O . PHE A 1 75 ? -22.427 20.463 33.972 1.00 82.88 75 PHE A O 1
ATOM 603 N N . SER A 1 76 ? -20.379 19.991 34.782 1.00 76.25 76 SER A N 1
ATOM 604 C CA . SER A 1 76 ? -20.812 19.543 36.118 1.00 76.25 76 SER A CA 1
ATOM 605 C C . SER A 1 76 ? -21.917 18.469 36.074 1.00 76.25 76 SER A C 1
ATOM 607 O O . SER A 1 76 ? -22.767 18.370 36.959 1.00 76.25 76 SER A O 1
ATOM 609 N N . VAL A 1 77 ? -21.920 17.658 35.016 1.00 79.19 77 VAL A N 1
ATOM 610 C CA . VAL A 1 77 ? -22.796 16.493 34.826 1.00 79.19 77 VAL A CA 1
ATOM 611 C C . VAL A 1 77 ? -21.956 15.237 34.934 1.00 79.19 77 VAL A C 1
ATOM 613 O O . VAL A 1 77 ? -20.775 15.289 34.639 1.00 79.19 77 VAL A O 1
ATOM 616 N N . ASP A 1 78 ? -22.559 14.110 35.304 1.00 83.19 78 ASP A N 1
ATOM 617 C CA . ASP A 1 78 ? -21.850 12.837 35.448 1.00 83.19 78 ASP A CA 1
ATOM 618 C C . ASP A 1 78 ? -21.146 12.374 34.153 1.00 83.19 78 ASP A C 1
ATOM 620 O O . ASP A 1 78 ? -21.623 12.593 33.034 1.00 83.19 78 ASP A O 1
ATOM 624 N N . LEU A 1 79 ? -20.011 11.685 34.307 1.00 85.50 79 LEU A N 1
ATOM 625 C CA . LEU A 1 79 ? -19.176 11.230 33.195 1.00 85.50 79 LEU A CA 1
ATOM 626 C C . LEU A 1 79 ? -19.923 10.251 32.279 1.00 85.50 79 LEU A C 1
ATOM 628 O O . LEU A 1 79 ? -19.698 10.228 31.064 1.00 85.50 79 LEU A O 1
ATOM 632 N N . MET A 1 80 ? -20.823 9.440 32.835 1.00 85.44 80 MET A N 1
ATOM 633 C CA . MET A 1 80 ? -21.634 8.502 32.067 1.00 85.44 80 MET A CA 1
ATOM 634 C C . MET A 1 80 ? -22.678 9.245 31.225 1.00 85.44 80 MET A C 1
ATOM 636 O O . MET A 1 80 ? -22.928 8.857 30.085 1.00 85.44 80 MET A O 1
ATOM 640 N N . ALA A 1 81 ? -23.222 10.357 31.735 1.00 85.75 81 ALA A N 1
ATOM 641 C CA . ALA A 1 81 ? -24.119 11.225 30.975 1.00 85.75 81 ALA A CA 1
ATOM 642 C C . ALA A 1 81 ? -23.398 11.898 29.797 1.00 85.75 81 ALA A C 1
ATOM 644 O O . ALA A 1 81 ? -23.946 11.907 28.699 1.00 85.75 81 ALA A O 1
ATOM 645 N N . ILE A 1 82 ? -22.158 12.369 29.989 1.00 88.62 82 ILE A N 1
ATOM 646 C CA . ILE A 1 82 ? -21.311 12.893 28.899 1.00 88.62 82 ILE A CA 1
ATOM 647 C C . ILE A 1 82 ? -21.036 11.809 27.854 1.00 88.62 82 ILE A C 1
ATOM 649 O O . ILE A 1 82 ? -21.220 12.044 26.665 1.00 88.62 82 ILE A O 1
ATOM 653 N N . ASN A 1 83 ? -20.641 10.603 28.273 1.00 88.19 83 ASN A N 1
ATOM 654 C CA . ASN A 1 83 ? -20.356 9.519 27.330 1.00 88.19 83 ASN A CA 1
ATOM 655 C C . ASN A 1 83 ? -21.578 9.135 26.487 1.00 88.19 83 ASN A C 1
ATOM 657 O O . ASN A 1 83 ? -21.437 8.940 25.281 1.00 88.19 83 ASN A O 1
ATOM 661 N N . ARG A 1 84 ? -22.763 9.041 27.103 1.00 88.06 84 ARG A N 1
ATOM 662 C CA . ARG A 1 84 ? -24.011 8.766 26.379 1.00 88.06 84 ARG A CA 1
ATOM 663 C C . ARG A 1 84 ? -24.395 9.923 25.461 1.00 88.06 84 ARG A C 1
ATOM 665 O O . ARG A 1 84 ? -24.656 9.675 24.295 1.00 88.06 84 ARG A O 1
ATOM 672 N N . ALA A 1 85 ? -24.306 11.164 25.941 1.00 89.50 85 ALA A N 1
ATOM 673 C CA . ALA A 1 85 ? -24.539 12.359 25.130 1.00 89.50 85 ALA A CA 1
ATOM 674 C C . ALA A 1 85 ? -23.674 12.386 23.867 1.00 89.50 85 ALA A C 1
ATOM 676 O O . ALA A 1 85 ? -24.171 12.612 22.770 1.00 89.50 85 ALA A O 1
ATOM 677 N N . VAL A 1 86 ? -22.381 12.094 23.996 1.00 88.69 86 VAL A N 1
ATOM 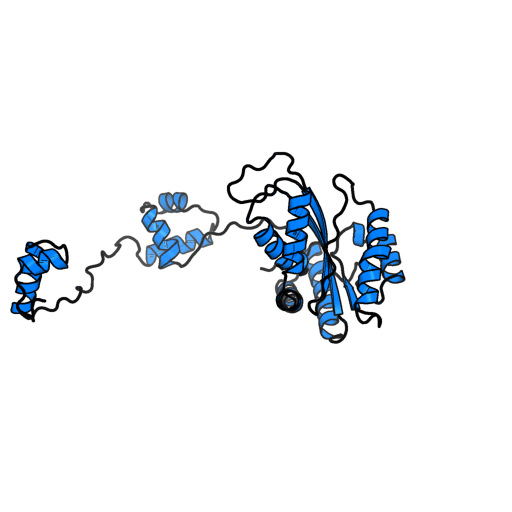678 C CA . VAL A 1 86 ? -21.476 12.103 22.845 1.00 88.69 86 VAL A CA 1
ATOM 679 C C . VAL A 1 86 ? -21.727 10.918 21.906 1.00 88.69 86 VAL A C 1
ATOM 681 O O . VAL A 1 86 ? -21.746 11.114 20.695 1.00 88.69 86 VAL A O 1
ATOM 684 N N . ARG A 1 87 ? -21.919 9.699 22.428 1.00 89.25 87 ARG A N 1
ATOM 685 C CA . ARG A 1 87 ? -22.019 8.482 21.598 1.00 89.25 87 ARG A CA 1
ATOM 686 C C . ARG A 1 87 ? -23.412 8.212 21.039 1.00 89.25 87 ARG A C 1
ATOM 688 O O . ARG A 1 87 ? -23.522 7.799 19.893 1.00 89.25 87 ARG A O 1
ATOM 695 N N . GLU A 1 88 ? -24.441 8.362 21.863 1.00 89.94 88 GLU A N 1
ATOM 696 C CA . GLU A 1 88 ? -25.827 8.016 21.529 1.00 89.94 88 GLU A CA 1
ATOM 697 C C . GLU A 1 88 ? -26.552 9.213 20.916 1.00 89.94 88 GLU A C 1
ATOM 699 O O . GLU A 1 88 ? -27.184 9.065 19.877 1.00 89.94 88 GLU A O 1
ATOM 704 N N . ASP A 1 89 ? -26.440 10.391 21.538 1.00 89.12 89 ASP A N 1
ATOM 705 C CA . ASP A 1 89 ? -27.235 11.557 21.139 1.00 89.12 89 ASP A CA 1
ATOM 706 C C . ASP A 1 89 ? -26.559 12.364 20.010 1.00 89.12 89 ASP A C 1
ATOM 708 O O . ASP A 1 89 ? -27.220 12.751 19.051 1.00 89.12 89 ASP A O 1
ATOM 712 N N . LEU A 1 90 ? -25.236 12.580 20.079 1.00 89.50 90 LEU A N 1
ATOM 713 C CA . LEU A 1 90 ? -24.465 13.274 19.030 1.00 89.50 90 LEU A CA 1
ATOM 714 C C . LEU A 1 90 ? -23.886 12.329 17.960 1.00 89.50 90 LEU A C 1
ATOM 716 O O . LEU A 1 90 ? -23.393 12.795 16.933 1.00 89.50 90 LEU A O 1
ATOM 720 N N . GLY A 1 91 ? -23.889 11.013 18.196 1.00 88.50 91 GLY A N 1
ATOM 721 C CA . GLY A 1 91 ? -23.342 10.024 17.256 1.00 88.50 91 GLY A CA 1
ATOM 722 C C . GLY A 1 91 ? -21.829 10.137 17.017 1.00 88.50 91 GLY A C 1
ATOM 723 O O . GLY A 1 91 ? -21.323 9.676 15.995 1.00 88.50 91 GLY A O 1
ATOM 724 N N . LEU A 1 92 ? -21.090 10.767 17.933 1.00 88.50 92 LEU A N 1
ATOM 725 C CA . LEU A 1 92 ? -19.659 11.009 17.790 1.00 88.50 92 LEU A CA 1
ATOM 726 C C . LEU A 1 92 ? -18.841 9.858 18.385 1.00 88.50 92 LEU A C 1
ATOM 728 O O . LEU A 1 92 ? -19.082 9.375 19.494 1.00 88.50 92 LEU A O 1
ATOM 732 N N . THR A 1 93 ? -17.787 9.471 17.671 1.00 84.94 93 THR A N 1
ATOM 733 C CA . THR A 1 93 ? -16.810 8.479 18.129 1.00 84.94 93 THR A CA 1
ATOM 734 C C . THR A 1 93 ? -15.424 9.094 18.231 1.00 84.94 93 THR A C 1
ATOM 736 O O . THR A 1 93 ? -14.960 9.763 17.308 1.00 84.94 93 THR A O 1
ATOM 739 N N . SER A 1 94 ? -14.723 8.820 19.329 1.00 82.81 94 SER A N 1
ATOM 740 C CA . SER A 1 94 ? -13.312 9.176 19.457 1.00 82.81 94 SER A CA 1
ATOM 741 C C . SER A 1 94 ? -12.457 8.266 18.580 1.00 82.81 94 SER A C 1
ATOM 743 O O . SER A 1 94 ? -12.576 7.043 18.665 1.00 82.81 94 SER A O 1
ATOM 745 N N . TYR A 1 95 ? -11.537 8.848 17.821 1.00 78.94 95 TYR A N 1
ATOM 746 C CA . TYR A 1 95 ? -10.499 8.113 17.110 1.00 78.94 95 TYR A CA 1
ATOM 747 C C . TYR A 1 95 ? -9.135 8.740 17.392 1.00 78.94 95 TYR A C 1
ATOM 749 O O . TYR A 1 95 ? -9.013 9.934 17.675 1.00 78.94 95 TYR A O 1
ATOM 757 N N . THR A 1 96 ? -8.083 7.931 17.327 1.00 73.19 96 THR A N 1
ATOM 758 C CA . THR A 1 96 ? -6.717 8.439 17.442 1.00 73.19 96 THR A CA 1
ATOM 759 C C . THR A 1 96 ? -6.325 9.108 16.131 1.00 73.19 96 THR A C 1
ATOM 761 O O . THR A 1 96 ? -6.284 8.458 15.087 1.00 73.19 96 THR A O 1
ATOM 764 N N . ARG A 1 97 ? -6.006 10.406 16.173 1.00 69.44 97 ARG A N 1
ATOM 765 C CA . ARG A 1 97 ? -5.486 11.121 15.001 1.00 69.44 97 ARG A CA 1
ATOM 766 C C . ARG A 1 97 ? -4.126 10.543 14.619 1.00 69.44 97 ARG A C 1
ATOM 768 O O . ARG A 1 97 ? -3.197 10.541 15.425 1.00 69.44 97 ARG A O 1
ATOM 775 N N . THR A 1 98 ? -3.991 10.076 13.384 1.00 68.75 98 THR A N 1
ATOM 776 C CA . THR A 1 98 ? -2.694 9.644 12.861 1.00 68.75 98 THR A CA 1
ATOM 777 C C . THR A 1 98 ? -1.823 10.867 12.591 1.00 68.75 98 THR A C 1
ATOM 779 O O . THR A 1 98 ? -2.220 11.766 11.849 1.00 68.75 98 THR A O 1
ATOM 782 N N . LEU A 1 99 ? -0.621 10.900 13.170 1.00 71.44 99 LEU A N 1
ATOM 783 C CA . LEU A 1 99 ? 0.378 11.915 12.840 1.00 71.44 99 LEU A CA 1
ATOM 784 C C . LEU A 1 99 ? 0.785 11.767 11.371 1.00 71.44 99 LEU A C 1
ATOM 786 O O . LEU A 1 99 ? 1.186 10.689 10.931 1.00 71.44 99 LEU A O 1
ATOM 790 N N . ARG A 1 100 ? 0.690 12.857 10.609 1.00 73.38 100 ARG A N 1
ATOM 791 C CA . ARG A 1 100 ? 1.119 12.917 9.207 1.00 73.38 100 ARG A CA 1
ATOM 792 C C . ARG A 1 100 ? 2.165 14.003 9.027 1.00 73.38 100 ARG A C 1
ATOM 794 O O . ARG A 1 100 ? 2.202 14.974 9.779 1.00 73.38 100 ARG A O 1
ATOM 801 N N . HIS A 1 101 ? 2.996 13.844 8.002 1.00 76.62 101 HIS A N 1
ATOM 802 C CA . HIS A 1 101 ? 3.959 14.870 7.620 1.00 76.62 101 HIS A CA 1
ATOM 803 C C . HIS A 1 101 ? 3.230 16.182 7.303 1.00 76.62 101 HIS A C 1
ATOM 805 O O . HIS A 1 101 ? 2.283 16.196 6.510 1.00 76.62 101 HIS A O 1
ATOM 811 N N . LEU A 1 102 ? 3.682 17.288 7.893 1.00 83.56 102 LEU A N 1
ATOM 812 C CA . LEU A 1 102 ? 3.133 18.609 7.609 1.00 83.56 102 LEU A CA 1
ATOM 813 C C . LEU A 1 102 ? 3.454 18.996 6.159 1.00 83.56 102 LEU A C 1
ATOM 815 O O . LEU A 1 102 ? 4.616 19.015 5.763 1.00 83.56 102 LEU A O 1
ATOM 819 N N . LEU A 1 103 ? 2.440 19.265 5.342 1.00 84.50 103 LEU A N 1
ATOM 820 C CA . LEU A 1 103 ? 2.649 19.672 3.952 1.00 84.50 103 LEU A CA 1
ATOM 821 C C . LEU A 1 103 ? 2.751 21.194 3.881 1.00 84.50 103 LEU A C 1
ATOM 823 O O . LEU A 1 103 ? 1.786 21.884 4.205 1.00 84.50 103 LEU A O 1
ATOM 827 N N . THR A 1 104 ? 3.896 21.708 3.431 1.00 90.50 104 THR A N 1
ATOM 828 C CA . THR A 1 104 ? 4.024 23.130 3.087 1.00 90.50 104 THR A CA 1
ATOM 829 C C . THR A 1 104 ? 3.236 23.439 1.814 1.00 90.50 104 THR A C 1
ATOM 831 O O . THR A 1 104 ? 2.970 22.547 1.004 1.00 90.50 104 THR A O 1
ATOM 834 N N . GLU A 1 105 ? 2.904 24.709 1.584 1.00 91.94 105 GLU A N 1
ATOM 835 C CA . GLU A 1 105 ? 2.192 25.122 0.366 1.00 91.94 105 GLU A CA 1
ATOM 836 C C . GLU A 1 105 ? 2.946 24.745 -0.917 1.00 91.94 105 GLU A C 1
ATOM 838 O O . GLU A 1 105 ? 2.348 24.316 -1.903 1.00 91.94 105 GLU A O 1
ATOM 843 N N . ASP A 1 106 ? 4.280 24.797 -0.900 1.00 91.50 106 ASP A N 1
ATOM 844 C CA . ASP A 1 106 ? 5.086 24.348 -2.037 1.00 91.50 106 ASP A CA 1
ATOM 845 C C . ASP A 1 106 ? 4.988 22.831 -2.272 1.00 91.50 106 ASP A C 1
ATOM 847 O O . ASP A 1 106 ? 4.873 22.377 -3.416 1.00 91.50 106 ASP A O 1
ATOM 851 N N . MET A 1 107 ? 4.958 22.037 -1.197 1.00 90.19 107 MET A N 1
ATOM 852 C CA . MET A 1 107 ? 4.739 20.592 -1.292 1.00 90.19 107 MET A CA 1
ATOM 853 C C . MET A 1 107 ? 3.356 20.274 -1.862 1.00 90.19 107 MET A C 1
ATOM 855 O O . MET A 1 107 ? 3.258 19.413 -2.739 1.00 90.19 107 MET A O 1
ATOM 859 N N . LYS A 1 108 ? 2.309 20.985 -1.421 1.00 92.25 108 LYS A N 1
ATOM 860 C CA . LYS A 1 108 ? 0.942 20.826 -1.939 1.00 92.25 108 LYS A CA 1
ATOM 861 C C . LYS A 1 108 ? 0.869 21.154 -3.428 1.00 92.25 108 LYS A C 1
ATOM 863 O O . LYS A 1 108 ? 0.421 20.316 -4.206 1.00 92.25 108 LYS A O 1
ATOM 868 N N . ARG A 1 109 ? 1.425 22.292 -3.871 1.00 93.44 109 ARG A N 1
ATOM 869 C CA . ARG A 1 109 ? 1.481 22.661 -5.302 1.00 93.44 109 ARG A CA 1
ATOM 870 C C . ARG A 1 109 ? 2.193 21.610 -6.155 1.00 93.44 109 ARG A C 1
ATOM 872 O O . ARG A 1 109 ? 1.702 21.231 -7.226 1.00 93.44 109 ARG A O 1
ATOM 879 N N . LYS A 1 110 ? 3.340 21.105 -5.685 1.00 91.50 110 LYS A N 1
ATOM 880 C CA . LYS A 1 110 ? 4.083 20.024 -6.357 1.00 91.50 110 LYS A CA 1
ATOM 881 C C . LYS A 1 110 ? 3.262 18.735 -6.410 1.00 91.50 110 LYS A C 1
ATOM 883 O O . LYS A 1 110 ? 3.178 18.116 -7.473 1.00 91.50 110 LYS A O 1
ATOM 888 N N . LYS A 1 111 ? 2.626 18.347 -5.298 1.00 91.56 111 LYS A N 1
ATOM 889 C CA . LYS A 1 111 ? 1.754 17.165 -5.210 1.00 91.56 111 LYS A CA 1
ATOM 890 C C . LYS A 1 111 ? 0.559 17.288 -6.158 1.00 91.56 111 LYS A C 1
ATOM 892 O O . LYS A 1 111 ? 0.332 16.369 -6.940 1.00 91.56 111 LYS A O 1
ATOM 897 N N . LEU A 1 112 ? -0.121 18.434 -6.183 1.00 93.75 112 LEU A N 1
ATOM 898 C CA . LEU A 1 112 ? -1.240 18.738 -7.079 1.00 93.75 112 LEU A CA 1
ATOM 899 C C . LEU A 1 112 ? -0.842 18.614 -8.555 1.00 93.75 112 LEU A C 1
ATOM 901 O O . LEU A 1 112 ? -1.503 17.917 -9.327 1.00 93.75 112 LEU A O 1
ATOM 905 N N . THR A 1 113 ? 0.268 19.244 -8.944 1.00 94.75 113 THR A N 1
ATOM 906 C CA . THR A 1 113 ? 0.772 19.211 -10.328 1.00 94.75 113 THR A CA 1
ATOM 907 C C . THR A 1 113 ? 1.056 17.780 -10.781 1.00 94.75 113 THR A C 1
ATOM 909 O O . THR A 1 113 ? 0.638 17.360 -11.862 1.00 94.75 113 THR A O 1
ATOM 912 N N . LYS A 1 114 ? 1.720 16.995 -9.929 1.00 93.06 114 LYS A N 1
ATOM 913 C CA . LYS A 1 114 ? 2.020 15.587 -10.204 1.00 93.06 114 LYS A CA 1
ATOM 914 C C . LYS A 1 114 ? 0.758 14.719 -10.234 1.00 93.06 114 LYS A C 1
ATOM 916 O O . LYS A 1 114 ? 0.611 13.903 -11.137 1.00 93.06 114 LYS A O 1
ATOM 921 N N . CYS A 1 115 ? -0.202 14.944 -9.338 1.00 93.56 115 CYS A N 1
ATOM 922 C CA . CYS A 1 115 ? -1.484 14.230 -9.346 1.00 93.56 115 CYS A CA 1
ATOM 923 C C . CYS A 1 115 ? -2.274 14.472 -10.636 1.00 93.56 115 CYS A C 1
ATOM 925 O O . CYS A 1 115 ? -2.822 13.525 -11.198 1.00 93.56 115 CYS A O 1
ATOM 927 N N . LYS A 1 116 ? -2.270 15.702 -11.169 1.00 94.06 116 LYS A N 1
ATOM 928 C CA . LYS A 1 116 ? -2.863 15.998 -12.484 1.00 94.06 116 LYS A CA 1
ATOM 929 C C . LYS A 1 116 ? -2.197 15.178 -13.600 1.00 94.06 116 LYS A C 1
ATOM 931 O O . LYS A 1 116 ? -2.907 14.567 -14.398 1.00 94.06 116 LYS A O 1
ATOM 936 N N . LYS A 1 117 ? -0.858 15.073 -13.615 1.00 92.38 117 LYS A N 1
ATOM 937 C CA . LYS A 1 117 ? -0.119 14.215 -14.569 1.00 92.38 117 LYS A CA 1
ATOM 938 C C . LYS A 1 117 ? -0.504 12.736 -14.431 1.00 92.38 117 LYS A C 1
ATOM 940 O O . LYS A 1 117 ? -0.819 12.087 -15.431 1.00 92.38 117 LYS A O 1
ATOM 945 N N . VAL A 1 118 ? -0.520 12.212 -13.202 1.00 91.56 118 VAL A N 1
ATOM 946 C CA . VAL A 1 118 ? -0.906 10.820 -12.910 1.00 91.56 118 VAL A CA 1
ATOM 947 C C . VAL A 1 118 ? -2.332 10.547 -13.387 1.00 91.56 118 VAL A C 1
ATOM 949 O O . VAL A 1 118 ? -2.563 9.550 -14.068 1.00 91.56 118 VAL A O 1
ATOM 952 N N . LEU A 1 119 ? -3.283 11.444 -13.111 1.00 92.06 119 LEU A N 1
ATOM 953 C CA . LEU A 1 119 ? -4.674 11.288 -13.539 1.00 92.06 119 LEU A CA 1
ATOM 954 C C . LEU A 1 119 ? -4.797 11.198 -15.066 1.00 92.06 119 LEU A C 1
ATOM 956 O O . LEU A 1 119 ? -5.523 10.338 -15.567 1.00 92.06 119 LEU A O 1
ATOM 960 N N . THR A 1 120 ? -4.076 12.044 -15.805 1.00 90.62 120 THR A N 1
ATOM 961 C CA . THR A 1 120 ? -4.032 11.991 -17.274 1.00 90.62 120 THR A CA 1
ATOM 962 C C . THR A 1 120 ? -3.470 10.656 -17.762 1.00 90.62 120 THR A C 1
ATOM 964 O O . THR A 1 120 ? -4.064 10.014 -18.631 1.00 90.62 120 THR A O 1
ATOM 967 N N . ARG A 1 121 ? -2.382 10.167 -17.154 1.00 87.31 121 ARG A N 1
ATOM 968 C CA . ARG A 1 121 ? -1.763 8.885 -17.530 1.00 87.31 121 ARG A CA 1
ATOM 969 C C . ARG A 1 121 ? -2.655 7.681 -17.218 1.00 87.31 121 ARG A C 1
ATOM 971 O O . ARG A 1 121 ? -2.689 6.728 -17.995 1.00 87.31 121 ARG A O 1
ATOM 978 N N . LEU A 1 122 ? -3.405 7.734 -16.116 1.00 86.06 122 LEU A N 1
ATOM 979 C CA . LEU A 1 122 ? -4.391 6.713 -15.759 1.00 86.06 122 LEU A CA 1
ATOM 980 C C . LEU A 1 122 ? -5.588 6.690 -16.726 1.00 86.06 122 LEU A C 1
ATOM 982 O O . LEU A 1 122 ? -6.163 5.623 -16.923 1.00 86.06 122 LEU A O 1
ATOM 986 N N . LYS A 1 123 ? -5.954 7.827 -17.341 1.00 81.81 123 LYS A N 1
ATOM 987 C CA . LYS A 1 123 ? -7.013 7.903 -18.367 1.00 81.81 123 LYS A CA 1
ATOM 988 C C . LYS A 1 123 ? -6.558 7.381 -19.735 1.00 81.81 123 LYS A C 1
ATOM 990 O O . LYS A 1 123 ? -7.336 6.709 -20.397 1.00 81.81 123 LYS A O 1
ATOM 995 N N . GLY A 1 124 ? -5.327 7.687 -20.152 1.00 64.31 124 GLY A N 1
ATOM 996 C CA . GLY A 1 124 ? -4.875 7.473 -21.534 1.00 64.31 124 GLY A CA 1
ATOM 997 C C . GLY A 1 124 ? -4.562 6.028 -21.941 1.00 64.31 124 GLY A C 1
ATOM 998 O O . GLY A 1 124 ? -4.522 5.739 -23.130 1.00 64.31 124 GLY A O 1
ATOM 999 N N . ASN A 1 125 ? -4.332 5.103 -20.998 1.00 64.38 125 ASN A N 1
ATOM 1000 C CA . ASN A 1 125 ? -3.767 3.784 -21.325 1.00 64.38 125 ASN A CA 1
ATOM 1001 C C . ASN A 1 125 ? -4.453 2.647 -20.554 1.00 64.38 125 ASN A C 1
ATOM 1003 O O . ASN A 1 125 ? -3.881 2.118 -19.599 1.00 64.38 125 ASN A O 1
ATOM 1007 N N . GLY A 1 126 ? -5.664 2.254 -20.961 1.00 69.25 126 GLY A N 1
ATOM 1008 C CA . GLY A 1 126 ? -6.389 1.123 -20.361 1.00 69.25 126 GLY A CA 1
ATOM 1009 C C . GLY A 1 126 ? -5.679 -0.229 -20.523 1.00 69.25 126 GLY A C 1
ATOM 1010 O O . GLY A 1 126 ? -5.720 -1.046 -19.611 1.00 69.25 126 GLY A O 1
ATOM 1011 N N . SER A 1 127 ? -4.960 -0.424 -21.632 1.00 80.25 127 SER A N 1
ATOM 1012 C CA . SER A 1 127 ? -4.284 -1.685 -21.979 1.00 80.25 127 SER A CA 1
ATOM 1013 C C . SER A 1 127 ? -2.925 -1.905 -21.304 1.00 80.25 127 SER A C 1
ATOM 1015 O O . SER A 1 127 ? -2.453 -3.036 -21.254 1.00 80.25 127 SER A O 1
ATOM 1017 N N . ILE A 1 128 ? -2.278 -0.853 -20.782 1.00 92.00 128 ILE A N 1
ATOM 1018 C CA . ILE A 1 128 ? -0.982 -0.983 -20.095 1.00 92.00 128 ILE A CA 1
ATOM 1019 C C . ILE A 1 128 ? -1.218 -1.324 -18.627 1.00 92.00 128 ILE A C 1
ATOM 1021 O O . ILE A 1 128 ? -1.913 -0.584 -17.924 1.00 92.00 128 ILE A O 1
ATOM 1025 N N . VAL A 1 129 ? -0.582 -2.389 -18.144 1.00 95.00 129 VAL A N 1
ATOM 1026 C CA . VAL A 1 129 ? -0.626 -2.802 -16.737 1.00 95.00 129 VAL A CA 1
ATOM 1027 C C . VAL A 1 129 ? 0.279 -1.908 -15.890 1.00 95.00 129 VAL A C 1
ATOM 1029 O O . VAL A 1 129 ? 1.418 -1.638 -16.255 1.00 95.00 129 VAL A O 1
ATOM 1032 N N . LYS A 1 130 ? -0.212 -1.413 -14.752 1.00 94.75 130 LYS A N 1
ATOM 1033 C CA . LYS A 1 130 ? 0.585 -0.570 -13.846 1.00 94.75 130 LYS A CA 1
ATOM 1034 C C . LYS A 1 130 ? 1.195 -1.479 -12.795 1.00 94.75 130 LYS A C 1
ATOM 1036 O O . LYS A 1 130 ? 0.466 -2.242 -12.164 1.00 94.75 130 LYS A O 1
ATOM 1041 N N . ILE A 1 131 ? 2.509 -1.404 -12.635 1.00 96.50 131 ILE A N 1
ATOM 1042 C CA . ILE A 1 131 ? 3.251 -2.178 -11.648 1.00 96.50 131 ILE A CA 1
ATOM 1043 C C . ILE A 1 131 ? 3.630 -1.247 -10.508 1.00 96.50 131 ILE A C 1
ATOM 1045 O O . ILE A 1 131 ? 4.377 -0.291 -10.717 1.00 96.50 131 ILE A O 1
ATOM 1049 N N . PHE A 1 132 ? 3.117 -1.532 -9.319 1.00 95.31 132 PHE A N 1
ATOM 1050 C CA . PHE A 1 132 ? 3.417 -0.814 -8.088 1.00 95.31 132 PHE A CA 1
ATOM 1051 C C . PHE A 1 132 ? 4.403 -1.619 -7.263 1.00 95.31 132 PHE A C 1
ATOM 1053 O O . PHE A 1 132 ? 4.353 -2.851 -7.232 1.00 95.31 132 PHE A O 1
ATOM 1060 N N . SER A 1 133 ? 5.309 -0.917 -6.599 1.00 94.81 133 SER A N 1
ATOM 1061 C CA . SER A 1 133 ? 6.330 -1.535 -5.771 1.00 94.81 133 SER A CA 1
ATOM 1062 C C . SER A 1 133 ? 6.658 -0.658 -4.580 1.00 94.81 133 SER A C 1
ATOM 1064 O O . SER A 1 133 ? 6.575 0.567 -4.661 1.00 94.81 133 SER A O 1
ATOM 1066 N N . ASP A 1 134 ? 7.003 -1.308 -3.479 1.00 94.38 134 ASP A N 1
ATOM 1067 C CA . ASP A 1 134 ? 7.333 -0.649 -2.227 1.00 94.38 134 ASP A CA 1
ATOM 1068 C C . ASP A 1 134 ? 8.116 -1.590 -1.306 1.00 94.38 134 ASP A C 1
ATOM 1070 O O . ASP A 1 134 ? 8.078 -2.817 -1.466 1.00 94.38 134 ASP A O 1
ATOM 1074 N N . LYS A 1 135 ? 8.847 -1.006 -0.354 1.00 92.62 135 LYS A N 1
ATOM 1075 C CA . LYS A 1 135 ? 9.605 -1.727 0.664 1.00 92.62 135 LYS A CA 1
ATOM 1076 C C . LYS A 1 135 ? 9.019 -1.451 2.038 1.00 92.62 135 LYS A C 1
ATOM 1078 O O . LYS A 1 135 ? 8.978 -0.307 2.475 1.00 92.62 135 LYS A O 1
ATOM 1083 N N . LYS A 1 136 ? 8.734 -2.516 2.781 1.00 92.06 136 LYS A N 1
ATOM 1084 C CA . LYS A 1 136 ? 8.249 -2.421 4.157 1.00 92.06 136 LYS A CA 1
ATOM 1085 C C . LYS A 1 136 ? 9.076 -3.260 5.115 1.00 92.06 136 LYS A C 1
ATOM 1087 O O . LYS A 1 136 ? 9.564 -4.331 4.763 1.00 92.06 136 LYS A O 1
ATOM 1092 N N . ILE A 1 137 ? 9.228 -2.763 6.337 1.00 91.69 137 ILE A N 1
ATOM 1093 C CA . ILE A 1 137 ? 9.830 -3.502 7.445 1.00 91.69 137 ILE A CA 1
ATOM 1094 C C . ILE A 1 137 ? 8.715 -4.186 8.236 1.00 91.69 137 ILE A C 1
ATOM 1096 O O . ILE A 1 137 ? 7.815 -3.516 8.734 1.00 91.69 137 ILE A O 1
ATOM 1100 N N . PHE A 1 138 ? 8.813 -5.505 8.379 1.00 90.69 138 PHE A N 1
ATOM 1101 C CA . PHE A 1 138 ? 7.988 -6.299 9.286 1.00 90.69 138 PHE A CA 1
ATOM 1102 C C . PHE A 1 138 ? 8.784 -6.610 10.549 1.00 90.69 138 PHE A C 1
ATOM 1104 O O . PHE A 1 138 ? 9.962 -6.964 10.470 1.00 90.69 138 PHE A O 1
ATOM 1111 N N . THR A 1 139 ? 8.145 -6.490 11.709 1.00 87.00 139 THR A N 1
ATOM 1112 C CA . THR A 1 139 ? 8.762 -6.728 13.021 1.00 87.00 139 THR A CA 1
ATOM 1113 C C . THR A 1 139 ? 8.013 -7.827 13.759 1.00 87.00 139 THR A C 1
ATOM 1115 O O . THR A 1 139 ? 6.785 -7.819 13.750 1.00 87.00 139 THR A O 1
ATOM 1118 N N . MET A 1 140 ? 8.727 -8.724 14.440 1.00 81.19 140 MET A N 1
ATOM 1119 C CA . MET A 1 140 ? 8.109 -9.883 15.104 1.00 81.19 140 MET A CA 1
ATOM 1120 C C . MET A 1 140 ? 7.113 -9.517 16.221 1.00 81.19 140 MET A C 1
ATOM 1122 O O . MET A 1 140 ? 6.090 -10.182 16.363 1.00 81.19 140 MET A O 1
ATOM 1126 N N . ASP A 1 141 ? 7.357 -8.432 16.961 1.00 70.25 141 ASP A N 1
ATOM 1127 C CA . ASP A 1 141 ? 6.601 -8.112 18.186 1.00 70.25 141 ASP A CA 1
ATOM 1128 C C . ASP A 1 141 ? 5.399 -7.180 17.948 1.00 70.25 141 ASP A C 1
ATOM 1130 O O . ASP A 1 141 ? 4.967 -6.444 18.836 1.00 70.25 141 ASP A O 1
ATOM 1134 N N . GLN A 1 142 ? 4.855 -7.145 16.730 1.00 67.31 142 GLN A N 1
ATOM 1135 C CA . GLN A 1 142 ? 3.677 -6.323 16.419 1.00 67.31 142 GLN A CA 1
ATOM 1136 C C . GLN A 1 142 ? 2.338 -6.973 16.801 1.00 67.31 142 GLN A C 1
ATOM 1138 O O . GLN A 1 142 ? 1.277 -6.452 16.458 1.00 67.31 142 GLN A O 1
ATOM 1143 N N . VAL A 1 143 ? 2.368 -8.078 17.544 1.00 74.50 143 VAL A N 1
ATOM 1144 C CA . VAL A 1 143 ? 1.167 -8.788 17.994 1.00 74.50 143 VAL A CA 1
ATOM 1145 C C . VAL A 1 143 ? 0.540 -8.084 19.195 1.00 74.50 143 VAL A C 1
ATOM 1147 O O . VAL A 1 143 ? 1.221 -7.711 20.153 1.00 74.50 143 VAL A O 1
ATOM 1150 N N . GLN A 1 144 ? -0.778 -7.891 19.149 1.00 67.25 144 GLN A N 1
ATOM 1151 C CA . GLN A 1 144 ? -1.523 -7.254 20.232 1.00 67.25 144 GLN A CA 1
ATOM 1152 C C . GLN A 1 144 ? -1.428 -8.088 21.520 1.00 67.25 144 GLN A C 1
ATOM 1154 O O . GLN A 1 144 ? -1.639 -9.296 21.499 1.00 67.25 144 GLN A O 1
ATOM 1159 N N . GLY A 1 145 ? -1.128 -7.435 22.646 1.00 64.81 145 GLY A N 1
ATOM 1160 C CA . GLY A 1 145 ? -1.029 -8.090 23.957 1.00 64.81 145 GLY A CA 1
ATOM 1161 C C . GLY A 1 145 ? 0.329 -8.728 24.270 1.00 64.81 145 GLY A C 1
ATOM 1162 O O . GLY A 1 145 ? 0.495 -9.259 25.363 1.00 64.81 145 GLY A O 1
ATOM 1163 N N . VAL A 1 146 ? 1.309 -8.649 23.363 1.00 69.38 146 VAL A N 1
ATOM 1164 C CA . VAL A 1 146 ? 2.678 -9.138 23.593 1.00 69.38 146 VAL A CA 1
ATOM 1165 C C . VAL A 1 146 ? 3.607 -7.974 23.939 1.00 69.38 146 VAL A C 1
ATOM 1167 O O . VAL A 1 146 ? 3.501 -6.884 23.370 1.00 69.38 146 VAL A O 1
ATOM 1170 N N . TYR A 1 147 ? 4.532 -8.197 24.877 1.00 69.12 147 TYR A N 1
ATOM 1171 C CA . TYR A 1 147 ? 5.586 -7.231 25.183 1.00 69.12 147 TYR A CA 1
ATOM 1172 C C . TYR A 1 147 ? 6.449 -6.968 23.946 1.00 69.12 147 TYR A C 1
ATOM 1174 O O . TYR A 1 147 ? 6.956 -7.895 23.319 1.00 69.12 147 TYR A O 1
ATOM 1182 N N . ARG A 1 148 ? 6.656 -5.690 23.618 1.00 70.62 148 ARG A N 1
ATOM 1183 C CA . ARG A 1 148 ? 7.586 -5.291 22.559 1.00 70.62 148 ARG A CA 1
ATOM 1184 C C . ARG A 1 148 ? 9.006 -5.314 23.095 1.00 70.62 148 ARG A C 1
ATOM 1186 O O . ARG A 1 148 ? 9.306 -4.620 24.068 1.00 70.62 148 ARG A O 1
ATOM 1193 N N . THR A 1 149 ? 9.890 -6.061 22.447 1.00 73.38 149 THR A N 1
ATOM 1194 C CA . THR A 1 149 ? 11.318 -5.960 22.744 1.00 73.38 149 THR A CA 1
ATOM 1195 C C . THR A 1 149 ? 11.856 -4.603 22.282 1.00 73.38 149 THR A C 1
ATOM 1197 O O . THR A 1 149 ? 11.321 -3.960 21.376 1.00 73.38 149 THR A O 1
ATOM 1200 N N . LYS A 1 150 ? 12.930 -4.131 22.926 1.00 71.38 150 LYS A N 1
ATOM 1201 C CA . LYS A 1 150 ? 13.549 -2.827 22.623 1.00 71.38 150 LYS A CA 1
ATOM 1202 C C . LYS A 1 150 ? 14.167 -2.779 21.217 1.00 71.38 150 LYS A C 1
ATOM 1204 O O . LYS A 1 150 ? 14.205 -1.722 20.592 1.00 71.38 150 LYS A O 1
ATOM 1209 N N . HIS A 1 151 ? 14.630 -3.927 20.725 1.00 76.06 151 HIS A N 1
ATOM 1210 C CA . HIS A 1 151 ? 15.235 -4.104 19.407 1.00 76.06 151 HIS A CA 1
ATOM 1211 C C . HIS A 1 151 ? 14.622 -5.343 18.744 1.00 76.06 151 HIS A C 1
ATOM 1213 O O . HIS A 1 151 ? 15.278 -6.384 18.679 1.00 76.06 151 HIS A O 1
ATOM 1219 N N . PRO A 1 152 ? 13.353 -5.258 18.301 1.00 77.12 152 PRO A N 1
ATOM 1220 C CA . PRO A 1 152 ? 12.663 -6.412 17.752 1.00 77.12 152 PRO A CA 1
ATOM 1221 C C . PRO A 1 152 ? 13.371 -6.853 16.488 1.00 77.12 152 PRO A C 1
ATOM 1223 O O . PRO A 1 152 ? 13.801 -6.017 15.692 1.00 77.12 152 PRO A O 1
ATOM 1226 N N . ALA A 1 153 ? 13.480 -8.162 16.291 1.00 85.12 153 ALA A N 1
ATOM 1227 C CA . ALA A 1 153 ? 14.003 -8.683 15.045 1.00 85.12 153 ALA A CA 1
ATOM 1228 C C . ALA A 1 153 ? 13.048 -8.322 13.895 1.00 85.12 153 ALA A C 1
ATOM 1230 O O . ALA A 1 153 ? 11.818 -8.318 14.042 1.00 85.12 153 ALA A O 1
ATOM 1231 N N . GLN A 1 154 ? 13.634 -7.951 12.757 1.00 88.81 154 GLN A N 1
ATOM 1232 C CA . GLN A 1 154 ? 12.907 -7.359 11.638 1.00 88.81 154 GLN A CA 1
ATOM 1233 C C . GLN A 1 154 ? 13.351 -7.966 10.313 1.00 88.81 154 GLN A C 1
ATOM 1235 O O . GLN A 1 154 ? 14.482 -8.432 10.164 1.00 88.81 154 GLN A O 1
ATOM 1240 N N . THR A 1 155 ? 12.475 -7.897 9.319 1.00 90.94 155 THR A N 1
ATOM 1241 C CA . THR A 1 155 ? 12.812 -8.223 7.935 1.00 90.94 155 THR A CA 1
ATOM 1242 C C . THR A 1 155 ? 12.265 -7.152 7.004 1.00 90.94 155 THR A C 1
ATOM 1244 O O . THR A 1 155 ? 11.125 -6.713 7.152 1.00 90.94 155 THR A O 1
ATOM 1247 N N . MET A 1 156 ? 13.095 -6.697 6.064 1.00 93.00 156 MET A N 1
ATOM 1248 C CA . MET A 1 156 ? 12.652 -5.785 5.016 1.00 93.00 156 MET A CA 1
ATOM 1249 C C . MET A 1 156 ? 12.194 -6.591 3.807 1.00 93.00 156 MET A C 1
ATOM 1251 O O . MET A 1 156 ? 12.917 -7.464 3.320 1.00 93.00 156 MET A O 1
ATOM 1255 N N . VAL A 1 157 ? 11.005 -6.265 3.319 1.00 94.81 157 VAL A N 1
ATOM 1256 C CA . VAL A 1 157 ? 10.311 -6.977 2.252 1.00 94.81 157 VAL A CA 1
ATOM 1257 C C . VAL A 1 157 ? 10.044 -6.012 1.106 1.00 94.81 157 VAL A C 1
ATOM 1259 O O . VAL A 1 157 ? 9.493 -4.937 1.329 1.00 94.81 157 VAL A O 1
ATOM 1262 N N . LEU A 1 158 ? 10.426 -6.389 -0.114 1.00 95.62 158 LEU A N 1
ATOM 1263 C CA . LEU A 1 158 ? 9.983 -5.735 -1.345 1.00 95.62 158 LEU A CA 1
ATOM 1264 C C . LEU A 1 158 ? 8.732 -6.447 -1.861 1.00 95.62 158 LEU A C 1
ATOM 1266 O O . LEU A 1 158 ? 8.780 -7.634 -2.194 1.00 95.62 158 LEU A O 1
ATOM 1270 N N . GLY A 1 159 ? 7.639 -5.695 -1.960 1.00 96.81 159 GLY A N 1
ATOM 1271 C CA . GLY A 1 159 ? 6.407 -6.114 -2.619 1.00 96.81 159 GLY A CA 1
ATOM 1272 C C . GLY A 1 159 ? 6.320 -5.536 -4.023 1.00 96.81 159 GLY A C 1
ATOM 1273 O O . GLY A 1 159 ? 6.713 -4.392 -4.255 1.00 96.81 159 GLY A O 1
ATOM 1274 N N . VAL A 1 160 ? 5.791 -6.325 -4.958 1.00 97.75 160 VAL A N 1
ATOM 1275 C CA . VAL A 1 160 ? 5.478 -5.875 -6.319 1.00 97.75 160 VAL A CA 1
ATOM 1276 C C . VAL A 1 160 ? 4.110 -6.418 -6.709 1.00 97.75 160 VAL A C 1
ATOM 1278 O O . VAL A 1 160 ? 3.919 -7.635 -6.762 1.00 97.75 160 VAL A O 1
ATOM 1281 N N . VAL A 1 161 ? 3.173 -5.516 -6.993 1.00 97.56 161 VAL A N 1
ATOM 1282 C CA . VAL A 1 161 ? 1.788 -5.839 -7.360 1.00 97.56 161 VAL A CA 1
ATOM 1283 C C . VAL A 1 161 ? 1.407 -5.139 -8.656 1.00 97.56 161 VAL A C 1
ATOM 1285 O O . VAL A 1 161 ? 1.887 -4.048 -8.963 1.00 97.56 161 VAL A O 1
ATOM 1288 N N . ALA A 1 162 ? 0.542 -5.773 -9.433 1.00 96.88 162 ALA A N 1
ATOM 1289 C CA . ALA A 1 162 ? 0.111 -5.286 -10.727 1.00 96.88 162 ALA A CA 1
ATOM 1290 C C . ALA A 1 162 ? -1.381 -4.949 -10.725 1.00 96.88 162 ALA A C 1
ATOM 1292 O O . ALA A 1 162 ? -2.193 -5.602 -10.072 1.00 96.88 162 ALA A O 1
ATOM 1293 N N . SER A 1 163 ? -1.767 -3.955 -11.525 1.00 95.50 163 SER A N 1
ATOM 1294 C CA . SER A 1 163 ? -3.157 -3.492 -11.613 1.00 95.50 163 SER A CA 1
ATOM 1295 C C . SER A 1 163 ? -4.153 -4.524 -12.154 1.00 95.50 163 SER A C 1
ATOM 1297 O O . SER A 1 163 ? -5.355 -4.284 -12.102 1.00 95.50 163 SER A O 1
ATOM 1299 N N . ASN A 1 164 ? -3.668 -5.635 -12.710 1.00 95.56 164 ASN A N 1
ATOM 1300 C CA . ASN A 1 164 ? -4.463 -6.762 -13.198 1.00 95.56 164 ASN A CA 1
ATOM 1301 C C . ASN A 1 164 ? -4.521 -7.936 -12.201 1.00 95.56 164 ASN A C 1
ATOM 1303 O O . ASN A 1 164 ? -4.943 -9.015 -12.589 1.00 95.56 164 ASN A O 1
ATOM 1307 N N . GLY A 1 165 ? -4.067 -7.751 -10.958 1.00 96.25 165 GLY A N 1
ATOM 1308 C CA . GLY A 1 165 ? -4.167 -8.762 -9.902 1.00 96.25 165 GLY A CA 1
ATOM 1309 C C . GLY A 1 165 ? -2.936 -9.648 -9.738 1.00 96.25 165 GLY A C 1
ATOM 1310 O O . GLY A 1 165 ? -2.794 -10.291 -8.702 1.00 96.25 165 GLY A O 1
ATOM 1311 N N . LYS A 1 166 ? -1.997 -9.636 -10.693 1.00 96.94 166 LYS A N 1
ATOM 1312 C CA . LYS A 1 166 ? -0.737 -10.376 -10.551 1.00 96.94 166 LYS A CA 1
ATOM 1313 C C . LYS A 1 166 ? 0.158 -9.760 -9.471 1.00 96.94 166 LYS A C 1
ATOM 1315 O O . LYS A 1 166 ? 0.166 -8.547 -9.255 1.00 96.94 166 LYS A O 1
ATOM 1320 N N . LYS A 1 167 ? 0.992 -10.593 -8.853 1.00 96.69 167 LYS A N 1
ATOM 1321 C CA . LYS A 1 167 ? 1.995 -10.195 -7.856 1.00 96.69 167 LYS A CA 1
ATOM 1322 C C . LYS A 1 167 ? 3.279 -10.998 -8.039 1.00 96.69 167 LYS A C 1
ATOM 1324 O O . LYS A 1 167 ? 3.244 -12.136 -8.497 1.00 96.69 167 LYS A O 1
ATOM 1329 N N . MET A 1 168 ? 4.412 -10.402 -7.691 1.00 97.25 168 MET A N 1
ATOM 1330 C CA . MET A 1 168 ? 5.679 -11.129 -7.564 1.00 97.25 168 MET A CA 1
ATOM 1331 C C . MET A 1 168 ? 5.738 -11.782 -6.178 1.00 97.25 168 MET A C 1
ATOM 1333 O O . MET A 1 168 ? 5.244 -11.169 -5.229 1.00 97.25 168 MET A O 1
ATOM 1337 N N . PRO A 1 169 ? 6.374 -12.955 -6.015 1.00 97.12 169 PRO A N 1
ATOM 1338 C CA . PRO A 1 169 ? 6.742 -13.444 -4.690 1.00 97.12 169 PRO A CA 1
ATOM 1339 C C . PRO A 1 169 ? 7.508 -12.368 -3.896 1.00 97.12 169 PRO A C 1
ATOM 1341 O O . PRO A 1 169 ? 8.345 -11.665 -4.477 1.00 97.12 169 PRO A O 1
ATOM 1344 N N . PRO A 1 170 ? 7.245 -12.208 -2.589 1.00 97.00 170 PRO A N 1
ATOM 1345 C CA . PRO A 1 170 ? 7.857 -11.148 -1.804 1.00 97.00 170 PRO A CA 1
ATOM 1346 C C . PRO A 1 170 ? 9.363 -11.398 -1.689 1.00 97.00 170 PRO A C 1
ATOM 1348 O O . PRO A 1 170 ? 9.807 -12.508 -1.377 1.00 97.00 170 PRO A O 1
ATOM 1351 N N . PHE A 1 171 ? 10.164 -10.362 -1.941 1.00 96.44 171 PHE A N 1
ATOM 1352 C CA . PHE A 1 171 ? 11.619 -10.466 -1.851 1.00 96.44 171 PHE A CA 1
ATOM 1353 C C . PHE A 1 171 ? 12.104 -9.983 -0.484 1.00 96.44 171 PHE A C 1
ATOM 1355 O O . PHE A 1 171 ? 11.851 -8.844 -0.097 1.00 96.44 171 PHE A O 1
ATOM 1362 N N . PHE A 1 172 ? 12.833 -10.837 0.231 1.00 95.00 172 PHE A N 1
ATOM 1363 C CA . PHE A 1 172 ? 13.360 -10.539 1.560 1.00 95.00 172 PHE A CA 1
ATOM 1364 C C . PHE A 1 172 ? 14.814 -10.087 1.462 1.00 95.00 172 PHE A C 1
ATOM 1366 O O . PHE A 1 172 ? 15.672 -10.835 0.991 1.00 95.00 172 PHE A O 1
ATOM 1373 N N . PHE A 1 173 ? 15.106 -8.882 1.945 1.00 91.31 173 PHE A N 1
ATOM 1374 C CA . PHE A 1 173 ? 16.487 -8.427 2.081 1.00 91.31 173 PHE A CA 1
ATOM 1375 C C . PHE A 1 173 ? 17.157 -9.091 3.287 1.00 91.31 173 PHE A C 1
ATOM 1377 O O . PHE A 1 173 ? 16.501 -9.450 4.272 1.00 91.31 173 PHE A O 1
ATOM 1384 N N . LYS A 1 174 ? 18.483 -9.249 3.216 1.00 85.19 174 LYS A N 1
ATOM 1385 C CA . LYS A 1 174 ? 19.280 -9.755 4.336 1.00 85.19 174 LYS A CA 1
ATOM 1386 C C . LYS A 1 174 ? 19.170 -8.805 5.532 1.00 85.19 174 LYS A C 1
ATOM 1388 O O . LYS A 1 174 ? 19.232 -7.587 5.377 1.00 85.19 174 LYS A O 1
ATOM 1393 N N . ALA A 1 175 ? 18.986 -9.375 6.721 1.00 74.44 175 ALA A N 1
ATOM 1394 C CA . ALA A 1 175 ? 18.860 -8.608 7.955 1.00 74.44 175 ALA A CA 1
ATOM 1395 C C . ALA A 1 175 ? 20.161 -7.846 8.260 1.00 74.44 175 ALA A C 1
ATOM 1397 O O . ALA A 1 175 ? 21.252 -8.362 8.033 1.00 74.44 175 ALA A O 1
ATOM 1398 N N . GLY A 1 176 ? 20.045 -6.616 8.767 1.00 65.38 176 GLY A N 1
ATOM 1399 C CA . GLY A 1 176 ? 21.189 -5.792 9.180 1.00 65.38 176 GLY A CA 1
ATOM 1400 C C . GLY A 1 176 ? 21.979 -5.124 8.046 1.00 65.38 176 GLY A C 1
ATOM 1401 O O . GLY A 1 176 ? 22.758 -4.209 8.312 1.00 65.38 176 GLY A O 1
ATOM 1402 N N . GLU A 1 177 ? 21.760 -5.494 6.782 1.00 65.19 177 GLU A N 1
ATOM 1403 C CA . GLU A 1 177 ? 22.396 -4.813 5.653 1.00 65.19 177 GLU A CA 1
ATOM 1404 C C . GLU A 1 177 ? 21.646 -3.519 5.311 1.00 65.19 177 GLU A C 1
ATOM 1406 O O . GLU A 1 177 ? 20.475 -3.529 4.922 1.00 65.19 177 GLU A O 1
ATOM 1411 N N . LYS A 1 178 ? 22.337 -2.374 5.390 1.00 69.56 178 LYS A N 1
ATOM 1412 C CA . LYS A 1 178 ? 21.856 -1.156 4.725 1.00 69.56 178 LYS A CA 1
ATOM 1413 C C . LYS A 1 178 ? 21.754 -1.459 3.234 1.00 69.56 178 LYS A C 1
ATOM 1415 O O . LYS A 1 178 ? 22.769 -1.768 2.610 1.00 69.56 178 LYS A O 1
ATOM 1420 N N . ILE A 1 179 ? 20.557 -1.341 2.661 1.00 73.19 179 ILE A N 1
ATOM 1421 C CA . ILE A 1 179 ? 20.361 -1.527 1.221 1.00 73.19 179 ILE A CA 1
ATOM 1422 C C . ILE A 1 179 ? 21.175 -0.465 0.485 1.00 73.19 179 ILE A C 1
ATOM 1424 O O . ILE A 1 179 ? 20.775 0.694 0.379 1.00 73.19 179 ILE A O 1
ATOM 1428 N N . ARG A 1 180 ? 22.336 -0.871 -0.027 1.00 76.81 180 ARG A N 1
ATOM 1429 C CA . ARG A 1 180 ? 23.116 -0.067 -0.962 1.00 76.81 180 ARG A CA 1
ATOM 1430 C C . ARG A 1 180 ? 22.397 -0.059 -2.309 1.00 76.81 180 ARG A C 1
ATOM 1432 O O . ARG A 1 180 ? 21.743 -1.038 -2.678 1.00 76.81 180 ARG A O 1
ATOM 1439 N N . ASN A 1 181 ? 22.559 1.027 -3.064 1.00 80.38 181 ASN A N 1
ATOM 1440 C CA . ASN A 1 181 ? 21.955 1.169 -4.393 1.00 80.38 181 ASN A CA 1
ATOM 1441 C C . ASN A 1 181 ? 22.290 -0.024 -5.305 1.00 80.38 181 ASN A C 1
ATOM 1443 O O . ASN A 1 181 ? 21.417 -0.523 -6.005 1.00 80.38 181 ASN A O 1
ATOM 1447 N N . GLU A 1 182 ? 23.518 -0.543 -5.230 1.00 84.44 182 GLU A N 1
ATOM 1448 C CA . GLU A 1 182 ? 23.959 -1.697 -6.020 1.00 84.44 182 GLU A CA 1
ATOM 1449 C C . GLU A 1 182 ? 23.150 -2.972 -5.726 1.00 84.44 182 GLU A C 1
ATOM 1451 O O . GLU A 1 182 ? 22.672 -3.629 -6.652 1.00 84.44 182 GLU A O 1
ATOM 1456 N N . THR A 1 183 ? 22.943 -3.308 -4.447 1.00 86.69 183 THR A N 1
ATOM 1457 C CA . THR A 1 183 ? 22.132 -4.467 -4.043 1.00 86.69 183 THR A CA 1
ATOM 1458 C C . THR A 1 183 ? 20.715 -4.335 -4.583 1.00 86.69 183 THR A C 1
ATOM 1460 O O . THR A 1 183 ? 20.164 -5.284 -5.136 1.00 86.69 183 THR A O 1
ATOM 1463 N N . TYR A 1 184 ? 20.140 -3.136 -4.491 1.00 89.88 184 TYR A N 1
ATOM 1464 C CA . TYR A 1 184 ? 18.806 -2.882 -5.014 1.00 89.88 184 TYR A CA 1
ATOM 1465 C C . TYR A 1 184 ? 18.739 -3.020 -6.541 1.00 89.88 184 TYR A C 1
ATOM 1467 O O . TYR A 1 184 ? 17.805 -3.623 -7.062 1.00 89.88 184 TYR A O 1
ATOM 1475 N N . TYR A 1 185 ? 19.749 -2.544 -7.273 1.00 92.00 185 TYR A N 1
ATOM 1476 C CA . TYR A 1 185 ? 19.786 -2.664 -8.734 1.00 92.00 185 TYR A CA 1
ATOM 1477 C C . TYR A 1 185 ? 19.944 -4.119 -9.180 1.00 92.00 185 TYR A C 1
ATOM 1479 O O . TYR A 1 185 ? 19.344 -4.516 -10.179 1.00 92.00 185 TYR A O 1
ATOM 1487 N N . LYS A 1 186 ? 20.685 -4.939 -8.421 1.00 93.25 186 LYS A N 1
ATOM 1488 C CA . LYS A 1 186 ? 20.746 -6.393 -8.638 1.00 93.25 186 LYS A CA 1
ATOM 1489 C C . LYS A 1 186 ? 19.368 -7.030 -8.464 1.00 93.25 186 LYS A C 1
ATOM 1491 O O . LYS A 1 186 ? 18.958 -7.788 -9.336 1.00 93.25 186 LYS A O 1
ATOM 1496 N N . VAL A 1 187 ? 18.620 -6.671 -7.417 1.00 94.31 187 VAL A N 1
ATOM 1497 C CA . VAL A 1 187 ? 17.236 -7.150 -7.224 1.00 94.31 187 VAL A CA 1
ATOM 1498 C C . VAL A 1 187 ? 16.333 -6.715 -8.382 1.00 94.31 187 VAL A C 1
ATOM 1500 O O . VAL A 1 187 ? 15.571 -7.523 -8.909 1.00 94.31 187 VAL A O 1
ATOM 1503 N N . LEU A 1 188 ? 16.450 -5.470 -8.849 1.00 95.06 188 LEU A N 1
ATOM 1504 C CA . LEU A 1 188 ? 15.672 -4.999 -9.997 1.00 95.06 188 LEU A CA 1
ATOM 1505 C C . LEU A 1 188 ? 16.006 -5.764 -11.283 1.00 95.06 188 LEU A C 1
ATOM 1507 O O . LEU A 1 188 ? 15.097 -6.180 -11.996 1.00 95.06 188 LEU A O 1
ATOM 1511 N N . ARG A 1 189 ? 17.293 -5.980 -11.574 1.00 95.88 189 ARG A N 1
ATOM 1512 C CA . ARG A 1 189 ? 17.752 -6.634 -12.810 1.00 95.88 189 ARG A CA 1
ATOM 1513 C C . ARG A 1 189 ? 17.502 -8.138 -12.823 1.00 95.88 189 ARG A C 1
ATOM 1515 O O . ARG A 1 189 ? 17.079 -8.668 -13.844 1.00 95.88 189 ARG A O 1
ATOM 1522 N N . TYR A 1 190 ? 17.805 -8.814 -11.720 1.00 96.19 190 TYR A N 1
ATOM 1523 C CA . TYR A 1 190 ? 17.852 -10.275 -11.663 1.00 96.19 190 TYR A CA 1
ATOM 1524 C C . TYR A 1 190 ? 16.622 -10.903 -11.012 1.00 96.19 190 TYR A C 1
ATOM 1526 O O . TYR A 1 190 ? 16.415 -12.095 -11.179 1.00 96.19 190 TYR A O 1
ATOM 1534 N N . THR A 1 191 ? 15.779 -10.127 -10.326 1.00 95.81 191 THR A N 1
ATOM 1535 C CA . THR A 1 191 ? 14.542 -10.646 -9.722 1.00 95.81 191 THR A CA 1
ATOM 1536 C C . THR A 1 191 ? 13.316 -10.005 -10.359 1.00 95.81 191 THR A C 1
ATOM 1538 O O . THR A 1 191 ? 12.510 -10.687 -10.990 1.00 95.81 191 THR A O 1
ATOM 1541 N N . VAL A 1 192 ? 13.188 -8.679 -10.244 1.00 97.00 192 VAL A N 1
ATOM 1542 C CA . VAL A 1 192 ? 11.984 -7.962 -10.690 1.00 97.00 192 VAL A CA 1
ATOM 1543 C C . VAL A 1 192 ? 11.831 -8.039 -12.204 1.00 97.00 192 VAL A C 1
ATOM 1545 O O . VAL A 1 192 ? 10.779 -8.441 -12.692 1.00 97.00 192 VAL A O 1
ATOM 1548 N N . LEU A 1 193 ? 12.876 -7.703 -12.963 1.00 96.50 193 LEU A N 1
ATOM 1549 C CA . LEU A 1 193 ? 12.811 -7.698 -14.423 1.00 96.50 193 LEU A CA 1
ATOM 1550 C C . LEU A 1 193 ? 12.541 -9.093 -14.999 1.00 96.50 193 LEU A C 1
ATOM 1552 O O . LEU A 1 193 ? 11.790 -9.201 -15.965 1.00 96.50 193 LEU A O 1
ATOM 1556 N N . LEU A 1 194 ? 13.101 -10.156 -14.408 1.00 96.44 194 LEU A N 1
ATOM 1557 C CA . LEU A 1 194 ? 12.809 -11.529 -14.836 1.00 96.44 194 LEU A CA 1
ATOM 1558 C C . LEU A 1 194 ? 11.329 -11.871 -14.626 1.00 96.44 194 LEU A C 1
ATOM 1560 O O . LEU A 1 194 ? 10.678 -12.354 -15.550 1.00 96.44 194 LEU A O 1
ATOM 1564 N N . CYS A 1 195 ? 10.774 -11.539 -13.457 1.00 96.62 195 CYS A N 1
ATOM 1565 C CA . CYS A 1 195 ? 9.351 -11.729 -13.173 1.00 96.62 195 CYS A CA 1
ATOM 1566 C C . CYS A 1 195 ? 8.456 -10.923 -14.131 1.00 96.62 195 CYS A C 1
ATOM 1568 O O . CYS A 1 195 ? 7.437 -11.425 -14.610 1.00 96.62 195 CYS A O 1
ATOM 1570 N N . LEU A 1 196 ? 8.841 -9.683 -14.446 1.00 97.19 196 LEU A N 1
ATOM 1571 C CA . LEU A 1 196 ? 8.097 -8.834 -15.374 1.00 97.19 196 LEU A CA 1
ATOM 1572 C C . LEU A 1 196 ? 8.135 -9.374 -16.803 1.00 97.19 196 LEU A C 1
ATOM 1574 O O . LEU A 1 196 ? 7.089 -9.432 -17.438 1.00 97.19 196 LEU A O 1
ATOM 1578 N N . LYS A 1 197 ? 9.295 -9.826 -17.291 1.00 95.81 197 LYS A N 1
ATOM 1579 C CA . LYS A 1 197 ? 9.416 -10.437 -18.623 1.00 95.81 197 LYS A CA 1
ATOM 1580 C C . LYS A 1 197 ? 8.617 -11.734 -18.742 1.00 95.81 197 LYS A C 1
ATOM 1582 O O . LYS A 1 197 ? 8.000 -11.957 -19.776 1.00 95.81 197 LYS A O 1
ATOM 1587 N N . ALA A 1 198 ? 8.578 -12.547 -17.686 1.00 96.50 198 ALA A N 1
ATOM 1588 C CA . ALA A 1 198 ? 7.766 -13.762 -17.659 1.00 96.50 198 ALA A CA 1
ATOM 1589 C C . ALA A 1 198 ? 6.257 -13.454 -17.683 1.00 96.50 198 ALA A C 1
ATOM 1591 O O . ALA A 1 198 ? 5.493 -14.121 -18.372 1.00 96.50 198 ALA A O 1
ATOM 1592 N N . ASN A 1 199 ? 5.817 -12.427 -16.949 1.00 95.75 199 ASN A N 1
ATOM 1593 C CA . ASN A 1 199 ? 4.397 -12.089 -16.836 1.00 95.75 199 ASN A CA 1
ATOM 1594 C C . ASN A 1 199 ? 3.857 -11.191 -17.955 1.00 95.75 199 ASN A C 1
ATOM 1596 O O . ASN A 1 199 ? 2.644 -11.197 -18.184 1.00 95.75 199 ASN A O 1
ATOM 1600 N N . TYR A 1 200 ? 4.733 -10.410 -18.589 1.00 96.19 200 TYR A N 1
ATOM 1601 C CA . TYR A 1 200 ? 4.424 -9.383 -19.585 1.00 96.19 200 TYR A CA 1
ATOM 1602 C C . TYR A 1 200 ? 5.468 -9.392 -20.719 1.00 96.19 200 TYR A C 1
ATOM 1604 O O . TYR A 1 200 ? 6.180 -8.399 -20.903 1.00 96.19 200 TYR A O 1
ATOM 1612 N N . PRO A 1 201 ? 5.579 -10.487 -21.494 1.00 95.12 201 PRO A N 1
ATOM 1613 C CA . PRO A 1 201 ? 6.620 -10.641 -22.517 1.00 95.12 201 PRO A CA 1
ATOM 1614 C C . PRO A 1 201 ? 6.563 -9.558 -23.605 1.00 95.12 201 PRO A C 1
ATOM 1616 O O . PRO A 1 201 ? 7.596 -9.131 -24.107 1.00 95.12 201 PRO A O 1
ATOM 1619 N N . GLU A 1 202 ? 5.370 -9.043 -23.909 1.00 94.19 202 GLU A N 1
ATOM 1620 C CA . GLU A 1 202 ? 5.153 -7.955 -24.875 1.00 94.19 202 GLU A CA 1
ATOM 1621 C C . GLU A 1 202 ? 5.514 -6.558 -24.333 1.00 94.19 202 GLU A C 1
ATOM 1623 O O . GLU A 1 202 ? 5.319 -5.556 -25.017 1.00 94.19 202 GLU A O 1
ATOM 1628 N N . GLY A 1 203 ? 5.960 -6.444 -23.077 1.00 94.25 203 GLY A N 1
ATOM 1629 C CA . GLY A 1 203 ? 6.309 -5.153 -22.478 1.00 94.25 203 GLY A CA 1
ATOM 1630 C C . GLY A 1 203 ? 5.114 -4.233 -22.199 1.00 94.25 203 GLY A C 1
ATOM 1631 O O . GLY A 1 203 ? 5.305 -3.053 -21.917 1.00 94.25 203 GLY A O 1
ATOM 1632 N N . LYS A 1 204 ? 3.877 -4.754 -22.217 1.00 94.75 204 LYS A N 1
ATOM 1633 C CA . LYS A 1 204 ? 2.626 -4.010 -21.946 1.00 94.75 204 LYS A CA 1
ATOM 1634 C C . LYS A 1 204 ? 2.424 -3.671 -20.459 1.00 94.75 204 LYS A C 1
ATOM 1636 O O . LYS A 1 204 ? 1.334 -3.823 -19.905 1.00 94.75 204 LYS A O 1
ATOM 1641 N N . TYR A 1 205 ? 3.470 -3.188 -19.800 1.00 95.75 205 TYR A N 1
ATOM 1642 C CA . TYR A 1 205 ? 3.442 -2.758 -18.409 1.00 95.75 205 TYR A CA 1
ATOM 1643 C C . TYR A 1 205 ? 4.191 -1.441 -18.222 1.00 95.75 205 TYR A C 1
ATOM 1645 O O . TYR A 1 205 ? 5.028 -1.065 -19.036 1.00 95.75 205 TYR A O 1
ATOM 1653 N N . VAL A 1 206 ? 3.921 -0.752 -17.117 1.00 95.50 206 VAL A N 1
ATOM 1654 C CA . VAL A 1 206 ? 4.697 0.406 -16.686 1.00 95.50 206 VAL A CA 1
ATOM 1655 C C . VAL A 1 206 ? 5.145 0.254 -15.241 1.00 95.50 206 VAL A C 1
ATOM 1657 O O . VAL A 1 206 ? 4.334 -0.003 -14.353 1.00 95.50 206 VAL A O 1
ATOM 1660 N N . TRP A 1 207 ? 6.452 0.384 -15.024 1.00 95.69 207 TRP A N 1
ATOM 1661 C CA . TRP A 1 207 ? 7.077 0.323 -13.708 1.00 95.69 207 TRP A CA 1
ATOM 1662 C C . TRP A 1 207 ? 6.882 1.638 -12.956 1.00 95.69 207 TRP A C 1
ATOM 1664 O O . TRP A 1 207 ? 7.224 2.707 -13.471 1.00 95.69 207 TRP A O 1
ATOM 1674 N N . THR A 1 208 ? 6.354 1.550 -11.736 1.00 91.44 208 THR A N 1
ATOM 1675 C CA . THR A 1 208 ? 6.130 2.693 -10.847 1.00 91.44 208 THR A CA 1
ATOM 1676 C C . THR A 1 208 ? 6.710 2.406 -9.461 1.00 91.44 208 THR A C 1
ATOM 1678 O O . THR A 1 208 ? 6.610 1.290 -8.942 1.00 91.44 208 THR A O 1
ATOM 1681 N N . GLN A 1 209 ? 7.348 3.421 -8.877 1.00 87.31 209 GLN A N 1
ATOM 1682 C CA . GLN A 1 209 ? 7.877 3.403 -7.513 1.00 87.31 209 GLN A CA 1
ATOM 1683 C C . GLN A 1 209 ? 7.482 4.690 -6.796 1.00 87.31 209 GLN A C 1
ATOM 1685 O O . GLN A 1 209 ? 7.135 5.689 -7.435 1.00 87.31 209 GLN A O 1
ATOM 1690 N N . ASP A 1 210 ? 7.578 4.666 -5.473 1.00 81.25 210 ASP A N 1
ATOM 1691 C CA . ASP A 1 210 ? 7.405 5.844 -4.643 1.00 81.25 210 ASP A CA 1
ATOM 1692 C C . ASP A 1 210 ? 8.483 6.913 -4.915 1.00 81.25 210 ASP A C 1
ATOM 1694 O O . ASP A 1 210 ? 9.567 6.666 -5.455 1.00 81.25 210 ASP A O 1
ATOM 1698 N N . GLY A 1 211 ? 8.171 8.151 -4.532 1.00 76.12 211 GLY A N 1
ATOM 1699 C CA . GLY A 1 211 ? 9.036 9.314 -4.740 1.00 76.12 211 GLY A CA 1
ATOM 1700 C C . GLY A 1 211 ? 10.200 9.427 -3.749 1.00 76.12 211 GLY A C 1
ATOM 1701 O O . GLY A 1 211 ? 10.592 10.556 -3.441 1.00 76.12 211 GLY A O 1
ATOM 1702 N N . ALA A 1 212 ? 10.711 8.314 -3.209 1.00 79.38 212 ALA A N 1
ATOM 1703 C CA . ALA A 1 212 ? 11.831 8.307 -2.269 1.00 79.38 212 ALA A CA 1
ATOM 1704 C C . ALA A 1 212 ? 13.123 8.851 -2.902 1.00 79.38 212 ALA A C 1
ATOM 1706 O O . ALA A 1 212 ? 13.374 8.701 -4.100 1.00 79.38 212 ALA A O 1
ATOM 1707 N N . ALA A 1 213 ? 13.992 9.450 -2.080 1.00 80.25 213 ALA A N 1
ATOM 1708 C CA . ALA A 1 213 ? 15.218 10.102 -2.550 1.00 80.25 213 ALA A CA 1
ATOM 1709 C C . ALA A 1 213 ? 16.148 9.161 -3.342 1.00 80.25 213 ALA A C 1
ATOM 1711 O O . ALA A 1 213 ? 16.719 9.563 -4.355 1.00 80.25 213 ALA A O 1
ATOM 1712 N N . SER A 1 214 ? 16.254 7.889 -2.942 1.00 80.50 214 SER A N 1
ATOM 1713 C CA . SER A 1 214 ? 17.050 6.883 -3.661 1.00 80.50 214 SER A CA 1
ATOM 1714 C C . SER A 1 214 ? 16.529 6.632 -5.081 1.00 80.50 214 SER A C 1
ATOM 1716 O O . SER A 1 214 ? 17.324 6.488 -6.015 1.00 80.50 214 SER A O 1
A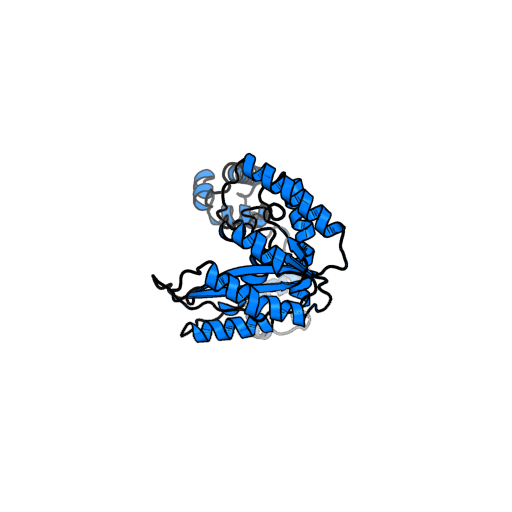TOM 1718 N N . HIS A 1 215 ? 15.207 6.666 -5.266 1.00 84.38 215 HIS A N 1
ATOM 1719 C CA . HIS A 1 215 ? 14.550 6.521 -6.563 1.00 84.38 215 HIS A CA 1
ATOM 1720 C C . HIS A 1 215 ? 14.578 7.824 -7.382 1.00 84.38 215 HIS A C 1
ATOM 1722 O O . HIS A 1 215 ? 14.377 7.798 -8.590 1.00 84.38 215 HIS A O 1
ATOM 1728 N N . ALA A 1 216 ? 14.877 8.975 -6.774 1.00 84.94 216 ALA A N 1
ATOM 1729 C CA . ALA A 1 216 ? 15.011 10.253 -7.479 1.00 84.94 216 ALA A CA 1
ATOM 1730 C C . ALA A 1 216 ? 16.415 10.498 -8.072 1.00 84.94 216 ALA A C 1
ATOM 1732 O O . ALA A 1 216 ? 16.597 11.457 -8.828 1.00 84.94 216 ALA A O 1
ATOM 1733 N N . SER A 1 217 ? 17.398 9.650 -7.746 1.00 88.75 217 SER A N 1
ATOM 1734 C CA . SER A 1 217 ? 18.770 9.775 -8.250 1.00 88.75 217 SER A CA 1
ATOM 1735 C C . SER A 1 217 ? 18.853 9.568 -9.765 1.00 88.75 217 SER A C 1
ATOM 1737 O O . SER A 1 217 ? 18.183 8.701 -10.329 1.00 88.75 217 SER A O 1
ATOM 1739 N N . ASP A 1 218 ? 19.715 10.330 -10.439 1.00 90.75 218 ASP A N 1
ATOM 1740 C CA . ASP A 1 218 ? 19.838 10.251 -11.900 1.00 90.75 218 ASP A CA 1
ATOM 1741 C C . ASP A 1 218 ? 20.353 8.889 -12.365 1.00 90.75 218 ASP A C 1
ATOM 1743 O O . ASP A 1 218 ? 19.922 8.386 -13.402 1.00 90.75 218 ASP A O 1
ATOM 1747 N N . LEU A 1 219 ? 21.218 8.252 -11.570 1.00 92.00 219 LEU A N 1
ATOM 1748 C CA . LEU A 1 219 ? 21.682 6.894 -11.835 1.00 92.00 219 LEU A CA 1
ATOM 1749 C C . LEU A 1 219 ? 20.515 5.897 -11.835 1.00 92.00 219 LEU A C 1
ATOM 1751 O O . LEU A 1 219 ? 20.400 5.097 -12.761 1.00 92.00 219 LEU A O 1
ATOM 1755 N N . TYR A 1 220 ? 19.618 5.979 -10.847 1.00 91.62 220 TYR A N 1
ATOM 1756 C CA . TYR A 1 220 ? 18.442 5.112 -10.773 1.00 91.62 220 TYR A CA 1
ATOM 1757 C C . TYR A 1 220 ? 17.484 5.350 -11.944 1.00 91.62 220 TYR A C 1
ATOM 1759 O O . TYR A 1 220 ? 16.993 4.399 -12.552 1.00 91.62 220 TYR A O 1
ATOM 1767 N N . GLN A 1 221 ? 17.238 6.619 -12.278 1.00 93.94 221 GLN A N 1
ATOM 1768 C CA . GLN A 1 221 ? 16.354 7.000 -13.379 1.00 93.94 221 GLN A CA 1
ATOM 1769 C C . GLN A 1 221 ? 16.884 6.483 -14.723 1.00 93.94 221 GLN A C 1
ATOM 1771 O O . GLN A 1 221 ? 16.133 5.857 -15.474 1.00 93.94 221 GLN A O 1
ATOM 1776 N N . LYS A 1 222 ? 18.185 6.667 -14.999 1.00 95.38 222 LYS A N 1
ATOM 1777 C CA . LYS A 1 222 ? 18.854 6.124 -16.194 1.00 95.38 222 LYS A CA 1
ATOM 1778 C C . LYS A 1 222 ? 18.787 4.599 -16.223 1.00 95.38 222 LYS A C 1
ATOM 1780 O O . LYS A 1 222 ? 18.428 4.026 -17.246 1.00 95.38 222 LYS A O 1
ATOM 1785 N N . PHE A 1 223 ? 19.068 3.951 -15.093 1.00 95.31 223 PHE A N 1
ATOM 1786 C CA . PHE A 1 223 ? 19.020 2.497 -14.973 1.00 95.31 223 PHE A CA 1
ATOM 1787 C C . PHE A 1 223 ? 17.626 1.937 -15.287 1.00 95.31 223 PHE A C 1
ATOM 1789 O O . PHE A 1 223 ? 17.504 1.069 -16.147 1.00 95.31 223 PHE A O 1
ATOM 1796 N N . CYS A 1 224 ? 16.565 2.455 -14.658 1.00 95.25 224 CYS A N 1
ATOM 1797 C CA . CYS A 1 224 ? 15.200 1.972 -14.897 1.00 95.25 224 CYS A CA 1
ATOM 1798 C C . CYS A 1 224 ? 14.712 2.260 -16.316 1.00 95.25 224 CYS A C 1
ATOM 1800 O O . CYS A 1 224 ? 14.061 1.404 -16.908 1.00 95.25 224 CYS A O 1
ATOM 1802 N N . THR A 1 225 ? 15.065 3.422 -16.871 1.00 95.56 225 THR A N 1
ATOM 1803 C CA . THR A 1 225 ? 14.760 3.766 -18.269 1.00 95.56 225 THR A CA 1
ATOM 1804 C C . THR A 1 225 ? 15.419 2.788 -19.243 1.00 95.56 225 THR A C 1
ATOM 1806 O O . THR A 1 225 ? 14.821 2.448 -20.254 1.00 95.56 225 THR A O 1
ATOM 1809 N N . ALA A 1 226 ? 16.625 2.303 -18.930 1.00 96.31 226 ALA A N 1
ATOM 1810 C CA . ALA A 1 226 ? 17.347 1.364 -19.782 1.00 96.31 226 ALA A CA 1
ATOM 1811 C C . ALA A 1 226 ? 16.819 -0.080 -19.706 1.00 96.31 226 ALA A C 1
ATOM 1813 O O . ALA A 1 226 ? 16.926 -0.807 -20.689 1.00 96.31 226 ALA A O 1
ATOM 1814 N N . ILE A 1 227 ? 16.300 -0.524 -18.552 1.00 95.06 227 ILE A N 1
ATOM 1815 C CA . ILE A 1 227 ? 15.935 -1.941 -18.357 1.00 95.06 227 ILE A CA 1
ATOM 1816 C C . ILE A 1 227 ? 14.434 -2.242 -18.413 1.00 95.06 227 ILE A C 1
ATOM 1818 O O . ILE A 1 227 ? 14.069 -3.388 -18.673 1.00 95.06 227 ILE A O 1
ATOM 1822 N N . MET A 1 228 ? 13.563 -1.268 -18.131 1.00 96.12 228 MET A N 1
ATOM 1823 C CA . MET A 1 228 ? 12.111 -1.478 -18.089 1.00 96.12 228 MET A CA 1
ATOM 1824 C C . MET A 1 228 ? 11.475 -1.161 -19.443 1.00 96.12 228 MET A C 1
ATOM 1826 O O . MET A 1 228 ? 11.881 -0.209 -20.099 1.00 96.12 228 MET A O 1
ATOM 1830 N N . ALA A 1 229 ? 10.420 -1.891 -19.825 1.00 95.31 229 ALA A N 1
ATOM 1831 C CA . ALA A 1 229 ? 9.673 -1.602 -21.055 1.00 95.31 229 ALA A CA 1
ATOM 1832 C C . ALA A 1 229 ? 9.072 -0.184 -21.046 1.00 95.31 229 ALA A C 1
ATOM 1834 O O . ALA A 1 229 ? 9.267 0.603 -21.971 1.00 95.31 229 ALA A O 1
ATOM 1835 N N . HIS A 1 230 ? 8.394 0.168 -19.952 1.00 94.69 230 HIS A N 1
ATOM 1836 C CA . HIS A 1 230 ? 7.997 1.537 -19.653 1.00 94.69 230 HIS A CA 1
ATOM 1837 C C . HIS A 1 230 ? 8.254 1.848 -18.180 1.00 94.69 230 HIS A C 1
ATOM 1839 O O . HIS A 1 230 ? 8.085 0.995 -17.305 1.00 94.69 230 HIS A O 1
ATOM 1845 N N . PHE A 1 231 ? 8.606 3.099 -17.896 1.00 94.19 231 PHE A N 1
ATOM 1846 C CA . PHE A 1 231 ? 8.941 3.570 -16.557 1.00 94.19 231 PHE A CA 1
ATOM 1847 C C . PHE A 1 231 ? 8.296 4.931 -16.284 1.00 94.19 231 PHE A C 1
ATOM 1849 O O . PHE A 1 231 ? 8.228 5.782 -17.170 1.00 94.19 231 PHE A O 1
ATOM 1856 N N . TRP A 1 232 ? 7.798 5.130 -15.062 1.00 92.69 232 TRP A N 1
ATOM 1857 C CA . TRP A 1 232 ? 7.364 6.437 -14.576 1.00 92.69 232 TRP A CA 1
ATOM 1858 C C . TRP A 1 232 ? 8.533 7.175 -13.910 1.00 92.69 232 TRP A C 1
ATOM 1860 O O . TRP A 1 232 ? 8.948 6.780 -12.819 1.00 92.69 232 TRP A O 1
ATOM 1870 N N . PRO A 1 233 ? 9.061 8.247 -14.530 1.00 91.31 233 PRO A N 1
ATOM 1871 C CA . PRO A 1 233 ? 10.181 9.000 -13.979 1.00 91.31 233 PRO A CA 1
ATOM 1872 C C . PRO A 1 233 ? 9.831 9.760 -12.689 1.00 91.31 233 PRO A C 1
ATOM 1874 O O . PRO A 1 233 ? 8.666 9.924 -12.315 1.00 91.31 233 PRO A O 1
ATOM 1877 N N . LYS A 1 234 ? 10.866 10.272 -12.008 1.00 87.81 234 LYS A N 1
ATOM 1878 C CA . LYS A 1 234 ? 10.780 10.974 -10.706 1.00 87.81 234 LYS A CA 1
ATOM 1879 C C . LYS A 1 234 ? 9.830 12.179 -10.674 1.00 87.81 234 LYS A C 1
ATOM 1881 O O . LYS A 1 234 ? 9.362 12.587 -9.606 1.00 87.81 234 LYS A O 1
ATOM 1886 N N . ASP A 1 235 ? 9.554 12.789 -11.822 1.00 86.62 235 ASP A N 1
ATOM 1887 C CA . ASP A 1 235 ? 8.651 13.934 -11.941 1.00 86.62 235 ASP A CA 1
ATOM 1888 C C . ASP A 1 235 ? 7.178 13.522 -12.109 1.00 86.62 235 ASP A C 1
ATOM 1890 O O . ASP A 1 235 ? 6.304 14.392 -12.079 1.00 86.62 235 ASP A O 1
ATOM 1894 N N . MET A 1 236 ? 6.898 12.222 -12.244 1.00 87.75 236 MET A N 1
ATOM 1895 C CA . MET A 1 236 ? 5.549 11.696 -12.421 1.00 87.75 236 MET A CA 1
ATOM 1896 C C . MET A 1 236 ? 4.858 11.398 -11.089 1.00 87.75 236 MET A C 1
ATOM 1898 O O . MET A 1 236 ? 3.734 11.848 -10.880 1.00 87.75 236 MET A O 1
ATOM 1902 N N . TRP A 1 237 ? 5.517 10.684 -10.170 1.00 87.38 237 TRP A N 1
ATOM 1903 C CA . TRP A 1 237 ? 4.914 10.314 -8.884 1.00 87.38 237 TRP A CA 1
ATOM 1904 C C . TRP A 1 237 ? 5.095 11.418 -7.827 1.00 87.38 237 TRP A C 1
ATOM 1906 O O . TRP A 1 237 ? 6.204 11.955 -7.680 1.00 87.38 237 TRP A O 1
ATOM 1916 N N . PRO A 1 238 ? 4.040 11.808 -7.087 1.00 84.94 238 PRO A N 1
ATOM 1917 C CA . PRO A 1 238 ? 4.155 12.792 -6.015 1.00 84.94 238 PRO A CA 1
ATOM 1918 C C . PRO A 1 238 ? 4.993 12.270 -4.845 1.00 84.94 238 PRO A C 1
ATOM 1920 O O . PRO A 1 238 ? 4.888 11.120 -4.426 1.00 84.94 238 PRO A O 1
ATOM 1923 N N . SER A 1 239 ? 5.862 13.135 -4.323 1.00 78.50 239 SER A N 1
ATOM 1924 C CA . SER A 1 239 ? 6.708 12.812 -3.171 1.00 78.50 239 SER A CA 1
ATOM 1925 C C . SER A 1 239 ? 5.852 12.646 -1.913 1.00 78.50 239 SER A C 1
ATOM 1927 O O . SER A 1 239 ? 4.796 13.270 -1.800 1.00 78.50 239 SER A O 1
ATOM 1929 N N . SER A 1 240 ? 6.302 11.805 -0.977 1.00 73.44 240 SER A N 1
ATOM 1930 C CA . SER A 1 240 ? 5.646 11.590 0.326 1.00 73.44 240 SER A CA 1
ATOM 1931 C C . SER A 1 240 ? 4.141 11.316 0.223 1.00 73.44 240 SER A C 1
ATOM 1933 O O . SER A 1 240 ? 3.349 11.886 0.971 1.00 73.44 240 SER A O 1
ATOM 1935 N N . SER A 1 241 ? 3.743 10.483 -0.743 1.00 83.19 241 SER A N 1
ATOM 1936 C CA . SER A 1 241 ? 2.334 10.193 -1.039 1.00 83.19 241 SER A CA 1
ATOM 1937 C C . SER A 1 241 ? 1.991 8.704 -0.873 1.00 83.19 241 SER A C 1
ATOM 1939 O O . SER A 1 241 ? 1.623 8.048 -1.854 1.00 83.19 241 SER A O 1
ATOM 1941 N N . PRO A 1 242 ? 2.115 8.144 0.352 1.00 84.56 242 PRO A N 1
ATOM 1942 C CA . PRO A 1 242 ? 1.674 6.773 0.641 1.00 84.56 242 PRO A CA 1
ATOM 1943 C C . PRO A 1 242 ? 0.156 6.615 0.445 1.00 84.56 242 PRO A C 1
ATOM 1945 O O . PRO A 1 242 ? -0.356 5.529 0.201 1.00 84.56 242 PRO A O 1
ATOM 1948 N N . ASP A 1 243 ? -0.587 7.723 0.462 1.00 86.00 243 ASP A N 1
ATOM 1949 C CA . ASP A 1 243 ? -2.002 7.791 0.113 1.00 86.00 243 ASP A CA 1
ATOM 1950 C C . ASP A 1 243 ? -2.299 7.443 -1.360 1.00 86.00 243 ASP A C 1
ATOM 1952 O O . ASP A 1 243 ? -3.454 7.241 -1.727 1.00 86.00 243 ASP A O 1
ATOM 1956 N N . LEU A 1 244 ? -1.292 7.318 -2.224 1.00 90.31 244 LEU A N 1
ATOM 1957 C CA . LEU A 1 244 ? -1.502 6.994 -3.638 1.00 90.31 244 LEU A CA 1
ATOM 1958 C C . LEU A 1 244 ? -0.940 5.632 -4.049 1.00 90.31 244 LEU A C 1
ATOM 1960 O O . LEU A 1 244 ? -1.271 5.148 -5.131 1.00 90.31 244 LEU A O 1
ATOM 1964 N N . ASN A 1 245 ? -0.133 4.994 -3.201 1.00 92.62 245 ASN A N 1
ATOM 1965 C CA . ASN A 1 245 ? 0.478 3.702 -3.489 1.00 92.62 245 ASN A CA 1
ATOM 1966 C C . ASN A 1 245 ? -0.367 2.563 -2.887 1.00 92.62 245 ASN A C 1
ATOM 1968 O O . ASN A 1 245 ? -0.529 2.523 -1.667 1.00 92.62 245 ASN A O 1
ATOM 1972 N N . PRO A 1 246 ? -0.898 1.624 -3.693 1.00 94.94 246 PRO A N 1
ATOM 1973 C CA . PRO A 1 246 ? -1.755 0.545 -3.192 1.00 94.94 246 PRO A CA 1
ATOM 1974 C C . PRO A 1 246 ? -1.050 -0.360 -2.185 1.00 94.94 246 PRO A C 1
ATOM 1976 O O . PRO A 1 246 ? -1.716 -0.950 -1.333 1.00 94.94 246 PRO A O 1
ATOM 1979 N N . LEU A 1 247 ? 0.283 -0.447 -2.255 1.00 95.38 247 LEU A N 1
ATOM 1980 C CA . LEU A 1 247 ? 1.059 -1.172 -1.261 1.00 95.38 247 LEU A CA 1
ATOM 1981 C C . LEU A 1 247 ? 0.911 -0.540 0.123 1.00 95.38 247 LEU A C 1
ATOM 1983 O O . LEU A 1 247 ? 0.513 -1.221 1.065 1.00 95.38 247 LEU A O 1
ATOM 1987 N N . ASP A 1 248 ? 1.107 0.774 0.205 1.00 93.44 248 ASP A N 1
ATOM 1988 C CA . ASP A 1 248 ? 1.047 1.541 1.446 1.00 93.44 248 ASP A CA 1
ATOM 1989 C C . ASP A 1 248 ? -0.357 1.608 2.050 1.00 93.44 248 ASP A C 1
ATOM 1991 O O . ASP A 1 248 ? -0.526 1.375 3.246 1.00 93.44 248 ASP A O 1
ATOM 1995 N N . PHE A 1 249 ? -1.379 1.927 1.249 1.00 91.62 249 PHE A N 1
ATOM 1996 C CA . PHE A 1 249 ? -2.706 2.198 1.807 1.00 91.62 249 PHE A CA 1
ATOM 1997 C C . PHE A 1 249 ? -3.602 0.973 1.997 1.00 91.62 249 PHE A C 1
ATOM 1999 O O . PHE A 1 249 ? -4.650 1.106 2.626 1.00 91.62 249 PHE A O 1
ATOM 2006 N N . ALA A 1 250 ? -3.249 -0.186 1.432 1.00 94.88 250 ALA A N 1
ATOM 2007 C CA . ALA A 1 250 ? -4.099 -1.377 1.486 1.00 94.88 250 ALA A CA 1
ATOM 2008 C C . ALA A 1 250 ? -3.313 -2.673 1.704 1.00 94.88 250 ALA A C 1
ATOM 2010 O O . ALA A 1 250 ? -3.527 -3.357 2.704 1.00 94.88 250 ALA A O 1
ATOM 2011 N N . VAL A 1 251 ? -2.410 -3.025 0.785 1.00 96.62 251 VAL A N 1
ATOM 2012 C CA . VAL A 1 251 ? -1.787 -4.364 0.745 1.00 96.62 251 VAL A CA 1
ATOM 2013 C C . VAL A 1 251 ? -0.973 -4.644 2.002 1.00 96.62 251 VAL A C 1
ATOM 2015 O O . VAL A 1 251 ? -1.102 -5.715 2.592 1.00 96.62 251 VAL A O 1
ATOM 2018 N N . TRP A 1 252 ? -0.161 -3.683 2.438 1.00 96.12 252 TRP A N 1
ATOM 2019 C CA . TRP A 1 252 ? 0.643 -3.835 3.641 1.00 96.12 252 TRP A CA 1
ATOM 2020 C C . TRP A 1 252 ? -0.185 -3.923 4.911 1.00 96.12 252 TRP A C 1
ATOM 2022 O O . TRP A 1 252 ? 0.131 -4.752 5.758 1.00 96.12 252 TRP A O 1
ATOM 2032 N N . GLY A 1 253 ? -1.251 -3.129 5.018 1.00 94.06 253 GLY A N 1
ATOM 2033 C CA . GLY A 1 253 ? -2.162 -3.190 6.158 1.00 94.06 253 GLY A CA 1
ATOM 2034 C C . GLY A 1 253 ? -2.874 -4.539 6.252 1.00 94.06 253 GLY A C 1
ATOM 2035 O O . GLY A 1 253 ? -2.946 -5.117 7.334 1.00 94.06 253 GLY A O 1
ATOM 2036 N N . GLU A 1 254 ? -3.337 -5.083 5.123 1.00 94.50 254 GLU A N 1
ATOM 2037 C CA . GLU A 1 254 ? -3.963 -6.410 5.096 1.00 94.50 254 GLU A CA 1
ATOM 2038 C C . GLU A 1 254 ? -2.961 -7.517 5.440 1.00 94.50 254 GLU A C 1
ATOM 2040 O O . GLU A 1 254 ? -3.282 -8.420 6.213 1.00 94.50 254 GLU A O 1
ATOM 2045 N N . LEU A 1 255 ? -1.733 -7.432 4.918 1.00 95.31 255 LEU A N 1
ATOM 2046 C CA . LEU A 1 255 ? -0.690 -8.408 5.219 1.00 95.31 255 LEU A CA 1
ATOM 2047 C C . LEU A 1 255 ? -0.303 -8.373 6.701 1.00 95.31 255 LEU A C 1
ATOM 2049 O O . LEU A 1 255 ? -0.307 -9.418 7.341 1.00 95.31 255 LEU A O 1
ATOM 2053 N N . GLU A 1 256 ? -0.063 -7.186 7.269 1.00 93.44 256 GLU A N 1
ATOM 2054 C CA . GLU A 1 256 ? 0.224 -7.012 8.701 1.00 93.44 256 GLU A CA 1
ATOM 2055 C C . GLU A 1 256 ? -0.910 -7.533 9.578 1.00 93.44 256 GLU A C 1
ATOM 2057 O O . GLU A 1 256 ? -0.664 -8.252 10.546 1.00 93.44 256 GLU A O 1
ATOM 2062 N N . ARG A 1 257 ? -2.164 -7.222 9.230 1.00 91.00 257 ARG A N 1
ATOM 2063 C CA . ARG A 1 257 ? -3.336 -7.688 9.979 1.00 91.00 257 ARG A CA 1
ATOM 2064 C C . ARG A 1 257 ? -3.364 -9.209 10.091 1.00 91.00 257 ARG A C 1
ATOM 2066 O O . ARG A 1 257 ? -3.771 -9.727 11.127 1.00 91.00 257 ARG A O 1
ATOM 2073 N N . LYS A 1 258 ? -2.955 -9.924 9.040 1.00 91.88 258 LYS A N 1
ATOM 2074 C CA . LYS A 1 258 ? -2.909 -11.389 9.044 1.00 91.88 258 LYS A CA 1
ATOM 2075 C C . LYS A 1 258 ? -1.653 -11.933 9.717 1.00 91.88 258 LYS A C 1
ATOM 2077 O O . LYS A 1 258 ? -1.772 -12.814 10.564 1.00 91.88 258 LYS A O 1
ATOM 2082 N N . THR A 1 259 ? -0.476 -11.388 9.409 1.00 90.94 259 THR A N 1
ATOM 2083 C CA . THR A 1 259 ? 0.795 -11.865 9.976 1.00 90.94 259 THR A CA 1
ATOM 2084 C C . THR A 1 259 ? 0.891 -11.606 11.475 1.00 90.94 259 THR A C 1
ATOM 2086 O O . THR A 1 259 ? 1.534 -12.376 12.177 1.00 90.94 259 THR A O 1
ATOM 2089 N N . ASN A 1 260 ? 0.234 -10.562 11.986 1.00 89.25 260 ASN A N 1
ATOM 2090 C CA . ASN A 1 260 ? 0.293 -10.172 13.397 1.00 89.25 260 ASN A CA 1
ATOM 2091 C C . ASN A 1 260 ? -0.819 -10.812 14.251 1.00 89.25 260 ASN A C 1
ATOM 2093 O O . ASN A 1 260 ? -1.021 -10.401 15.393 1.00 89.25 260 ASN A O 1
ATOM 2097 N N . ARG A 1 261 ? -1.548 -11.809 13.725 1.00 87.12 261 ARG A N 1
ATOM 2098 C CA . ARG A 1 261 ? -2.549 -12.574 14.496 1.00 87.12 261 ARG A CA 1
ATOM 2099 C C . ARG A 1 261 ? -1.922 -13.435 15.584 1.00 87.12 261 ARG A C 1
ATOM 2101 O O . ARG A 1 261 ? -2.536 -13.637 16.626 1.00 87.12 261 ARG A O 1
ATOM 2108 N N . THR A 1 262 ? -0.727 -13.954 15.327 1.00 83.38 262 THR A N 1
ATOM 2109 C CA . THR A 1 262 ? -0.003 -14.844 16.234 1.00 83.38 262 THR A CA 1
ATOM 2110 C C . THR A 1 262 ? 1.456 -14.414 16.340 1.00 83.38 262 THR A C 1
ATOM 2112 O O . THR A 1 262 ? 2.019 -13.947 15.347 1.00 83.38 262 THR A O 1
ATOM 2115 N N . PRO A 1 263 ? 2.092 -14.579 17.512 1.00 85.25 263 PRO A N 1
ATOM 2116 C CA . PRO A 1 263 ? 3.521 -14.330 17.669 1.00 85.25 263 PRO A CA 1
ATOM 2117 C C . PRO A 1 263 ? 4.356 -15.255 16.789 1.00 85.25 263 PRO A C 1
ATOM 2119 O O . PRO A 1 263 ? 3.976 -16.398 16.534 1.00 85.25 263 PRO A O 1
ATOM 2122 N N . HIS A 1 264 ? 5.525 -14.768 16.377 1.00 88.62 264 HIS A N 1
ATOM 2123 C CA . HIS A 1 264 ? 6.503 -15.554 15.627 1.00 88.62 264 HIS A CA 1
ATOM 2124 C C . HIS A 1 264 ? 7.676 -15.912 16.539 1.00 88.62 264 HIS A C 1
ATOM 2126 O O . HIS A 1 264 ? 8.155 -15.034 17.254 1.00 88.62 264 HIS A O 1
ATOM 2132 N N . PRO A 1 265 ? 8.184 -17.156 16.515 1.00 88.38 265 PRO A N 1
ATOM 2133 C CA . PRO A 1 265 ? 9.331 -17.550 17.336 1.00 88.38 265 PRO A CA 1
ATOM 2134 C C . PRO A 1 265 ? 10.668 -17.010 16.805 1.00 88.38 265 PRO A C 1
ATOM 2136 O O . PRO A 1 265 ? 11.615 -16.839 17.565 1.00 88.38 265 PRO A O 1
ATOM 2139 N N . ASN A 1 266 ? 10.774 -16.758 15.497 1.00 89.12 266 ASN A N 1
ATOM 2140 C CA . ASN A 1 266 ? 11.972 -16.219 14.851 1.00 89.12 266 ASN A CA 1
ATOM 2141 C C . ASN A 1 266 ? 11.623 -15.521 13.523 1.00 89.12 266 ASN A C 1
ATOM 2143 O O . ASN A 1 266 ? 10.488 -15.579 13.039 1.00 89.12 266 ASN A O 1
ATOM 2147 N N . VAL A 1 267 ? 12.618 -14.862 12.921 1.00 90.06 267 VAL A N 1
ATOM 2148 C CA . VAL A 1 267 ? 12.446 -14.115 11.666 1.00 90.06 267 VAL A CA 1
ATOM 2149 C C . VAL A 1 267 ? 12.041 -15.029 10.511 1.00 90.06 267 VAL A C 1
ATOM 2151 O O . VAL A 1 267 ? 11.282 -14.603 9.648 1.00 90.06 267 VAL A O 1
ATOM 2154 N N . ASP A 1 268 ? 12.507 -16.275 10.468 1.00 92.75 268 ASP A N 1
ATOM 2155 C CA . ASP A 1 268 ? 12.191 -17.175 9.359 1.00 92.75 268 ASP A CA 1
ATOM 2156 C C . ASP A 1 268 ? 10.747 -17.687 9.421 1.00 92.75 268 ASP A C 1
ATOM 2158 O O . ASP A 1 268 ? 10.095 -17.765 8.379 1.00 92.75 268 ASP A O 1
ATOM 2162 N N . ALA A 1 269 ? 10.200 -17.900 10.621 1.00 93.25 269 ALA A N 1
ATOM 2163 C CA . ALA A 1 269 ? 8.772 -18.143 10.826 1.00 93.25 269 ALA A CA 1
ATOM 2164 C C . ALA A 1 269 ? 7.917 -16.937 10.391 1.00 93.25 269 ALA A C 1
ATOM 2166 O O . ALA A 1 269 ? 6.906 -17.106 9.703 1.00 93.25 269 ALA A O 1
ATOM 2167 N N . LEU A 1 270 ? 8.369 -15.711 10.692 1.00 93.38 270 LEU A N 1
ATOM 2168 C CA . LEU A 1 270 ? 7.726 -14.493 10.193 1.00 93.38 270 LEU A CA 1
ATOM 2169 C C . LEU A 1 270 ? 7.769 -14.431 8.656 1.00 93.38 270 LEU A C 1
ATOM 2171 O O . LEU A 1 270 ? 6.742 -14.190 8.027 1.00 93.38 270 LEU A O 1
ATOM 2175 N N . LYS A 1 271 ? 8.922 -14.699 8.024 1.00 95.44 271 LYS A N 1
ATOM 2176 C CA . LYS A 1 271 ? 9.037 -14.738 6.553 1.00 95.44 271 LYS A CA 1
ATOM 2177 C C . LYS A 1 271 ? 8.139 -15.808 5.935 1.00 95.44 271 LYS A C 1
ATOM 2179 O O . LYS A 1 271 ? 7.550 -15.557 4.886 1.00 95.44 271 LYS A O 1
ATOM 2184 N N . ALA A 1 272 ? 8.048 -16.988 6.549 1.00 95.88 272 ALA A N 1
ATOM 2185 C CA . ALA A 1 272 ? 7.173 -18.064 6.092 1.00 95.88 272 ALA A CA 1
ATOM 2186 C C . ALA A 1 272 ? 5.705 -17.626 6.135 1.00 95.88 272 ALA A C 1
ATOM 2188 O O . ALA A 1 272 ? 5.015 -17.729 5.126 1.00 95.88 272 ALA A O 1
ATOM 2189 N N . THR A 1 273 ? 5.269 -17.025 7.245 1.00 95.88 273 THR A N 1
ATOM 2190 C CA . THR A 1 273 ? 3.909 -16.482 7.375 1.00 95.88 273 THR A CA 1
ATOM 2191 C C . THR A 1 273 ? 3.641 -15.378 6.352 1.00 95.88 273 THR A C 1
ATOM 2193 O O . THR A 1 273 ? 2.606 -15.395 5.695 1.00 95.88 273 THR A O 1
ATOM 2196 N N . ILE A 1 274 ? 4.588 -14.451 6.151 1.00 96.62 274 ILE A N 1
ATOM 2197 C CA . ILE A 1 274 ? 4.481 -13.401 5.126 1.00 96.62 274 ILE A CA 1
ATOM 2198 C C . ILE A 1 274 ? 4.296 -14.014 3.736 1.00 96.62 274 ILE A C 1
ATOM 2200 O O . ILE A 1 274 ? 3.445 -13.539 2.994 1.00 96.62 274 ILE A O 1
ATOM 2204 N N . ARG A 1 275 ? 5.060 -15.055 3.369 1.00 97.94 275 ARG A N 1
ATOM 2205 C CA . ARG A 1 275 ? 4.899 -15.739 2.073 1.00 97.94 275 ARG A CA 1
ATOM 2206 C C . ARG A 1 275 ? 3.518 -16.370 1.943 1.00 97.94 275 ARG A C 1
ATOM 2208 O O . ARG A 1 275 ? 2.829 -16.078 0.976 1.00 97.94 275 ARG A O 1
ATOM 2215 N N . THR A 1 276 ? 3.095 -17.147 2.937 1.00 97.75 276 THR A N 1
ATOM 2216 C CA . THR A 1 276 ? 1.780 -17.800 2.939 1.00 97.75 276 THR A CA 1
ATOM 2217 C C . THR A 1 276 ? 0.648 -16.785 2.790 1.00 97.75 276 THR A C 1
ATOM 2219 O O . THR A 1 276 ? -0.220 -16.935 1.935 1.00 97.75 276 THR A O 1
ATOM 2222 N N . GLU A 1 277 ? 0.665 -15.712 3.582 1.00 97.50 277 GLU A N 1
ATOM 2223 C CA . GLU A 1 277 ? -0.389 -14.696 3.530 1.00 97.50 277 GLU A CA 1
ATOM 2224 C C . GLU A 1 277 ? -0.322 -13.829 2.273 1.00 97.50 277 GLU A C 1
ATOM 2226 O O . GLU A 1 277 ? -1.363 -13.408 1.756 1.00 97.50 277 GLU A O 1
ATOM 2231 N N . TRP A 1 278 ? 0.883 -13.595 1.746 1.00 98.25 278 TRP A N 1
ATOM 2232 C CA . TRP A 1 278 ? 1.063 -12.959 0.450 1.00 98.25 278 TRP A CA 1
ATOM 2233 C C . TRP A 1 278 ? 0.449 -13.810 -0.652 1.00 98.25 278 TRP A C 1
ATOM 2235 O O . TRP A 1 278 ? -0.319 -13.270 -1.440 1.00 98.25 278 TRP A O 1
ATOM 2245 N N . ASP A 1 279 ? 0.714 -15.116 -0.688 1.00 97.44 279 ASP A N 1
ATOM 2246 C CA . ASP A 1 279 ? 0.199 -16.041 -1.701 1.00 97.44 279 ASP A CA 1
ATOM 2247 C C . ASP A 1 279 ? -1.326 -16.188 -1.615 1.00 97.44 279 ASP A C 1
ATOM 2249 O O . ASP A 1 279 ? -2.000 -16.095 -2.643 1.00 97.44 279 ASP A O 1
ATOM 2253 N N . ASN A 1 280 ? -1.882 -16.230 -0.401 1.00 97.06 280 ASN A N 1
ATOM 2254 C CA . ASN A 1 280 ? -3.327 -16.257 -0.141 1.00 97.06 280 ASN A CA 1
ATOM 2255 C C . ASN A 1 280 ? -4.061 -14.946 -0.482 1.00 97.06 280 ASN A C 1
ATOM 2257 O O . ASN A 1 280 ? -5.292 -14.893 -0.443 1.00 97.06 280 ASN A O 1
ATOM 2261 N N . MET A 1 281 ? -3.347 -13.854 -0.769 1.00 96.62 281 MET A N 1
ATOM 2262 C CA . MET A 1 281 ? -3.972 -12.589 -1.156 1.00 96.62 281 MET A CA 1
ATOM 2263 C C . MET A 1 281 ? -4.639 -12.705 -2.532 1.00 96.62 281 MET A C 1
ATOM 2265 O O . MET A 1 281 ? -3.965 -12.985 -3.526 1.00 96.62 281 MET A O 1
ATOM 2269 N N . SER A 1 282 ? -5.949 -12.467 -2.605 1.00 97.12 282 SER A N 1
ATOM 2270 C CA . SER A 1 282 ? -6.700 -12.660 -3.847 1.00 97.12 282 SER A CA 1
ATOM 2271 C C . SER A 1 282 ? -6.323 -11.642 -4.927 1.00 97.12 282 SER A C 1
ATOM 2273 O O . SER A 1 282 ? -6.020 -10.478 -4.649 1.00 97.12 282 SER A O 1
ATOM 2275 N N . GLU A 1 283 ? -6.391 -12.074 -6.187 1.00 97.38 283 GLU A N 1
ATOM 2276 C CA . GLU A 1 283 ? -6.207 -11.185 -7.339 1.00 97.38 283 GLU A CA 1
ATOM 2277 C C . GLU A 1 283 ? -7.246 -10.060 -7.344 1.00 97.38 283 GLU A C 1
ATOM 2279 O O . GLU A 1 283 ? -6.919 -8.904 -7.614 1.00 97.38 283 GLU A O 1
ATOM 2284 N N . GLU A 1 284 ? -8.489 -10.377 -6.971 1.00 97.62 284 GLU A N 1
ATOM 2285 C CA . GLU A 1 284 ? -9.576 -9.407 -6.862 1.00 97.62 284 GLU A CA 1
ATOM 2286 C C . GLU A 1 284 ? -9.238 -8.274 -5.883 1.00 97.62 284 GLU A C 1
ATOM 2288 O O . GLU A 1 284 ? -9.418 -7.098 -6.211 1.00 97.62 284 GLU A O 1
ATOM 2293 N N . PHE A 1 285 ? -8.691 -8.598 -4.707 1.00 97.50 285 PHE A N 1
ATOM 2294 C CA . PHE A 1 285 ? -8.281 -7.596 -3.724 1.00 97.50 285 PHE A CA 1
ATOM 2295 C C . PHE A 1 285 ? -7.222 -6.640 -4.294 1.00 97.50 285 PHE A C 1
ATOM 2297 O O . PHE A 1 285 ? -7.314 -5.420 -4.117 1.00 97.50 285 PHE A O 1
ATOM 2304 N N . LEU A 1 286 ? -6.240 -7.176 -5.024 1.00 97.44 286 LEU A N 1
ATOM 2305 C CA . LEU A 1 286 ? -5.183 -6.391 -5.664 1.00 97.44 286 LEU A CA 1
ATOM 2306 C C . LEU A 1 286 ? -5.721 -5.499 -6.790 1.00 97.44 286 LEU A C 1
ATOM 2308 O O . LEU A 1 286 ? -5.383 -4.311 -6.849 1.00 97.44 286 LEU A O 1
ATOM 2312 N N . ILE A 1 287 ? -6.597 -6.035 -7.644 1.00 96.56 287 ILE A N 1
ATOM 2313 C CA . ILE A 1 287 ? -7.281 -5.274 -8.699 1.00 96.56 287 ILE A CA 1
ATOM 2314 C C . ILE A 1 287 ? -8.074 -4.123 -8.079 1.00 96.56 287 ILE A C 1
ATOM 2316 O O . ILE A 1 287 ? -7.955 -2.977 -8.521 1.00 96.56 287 ILE A O 1
ATOM 2320 N N . ASN A 1 288 ? -8.863 -4.405 -7.042 1.00 96.00 288 ASN A N 1
ATOM 2321 C CA . ASN A 1 288 ? -9.703 -3.411 -6.383 1.00 96.00 288 ASN A CA 1
ATOM 2322 C C . ASN A 1 288 ? -8.859 -2.328 -5.701 1.00 96.00 288 ASN A C 1
ATOM 2324 O O . ASN A 1 288 ? -9.132 -1.140 -5.885 1.00 96.00 288 ASN A O 1
ATOM 2328 N N . SER A 1 289 ? -7.766 -2.706 -5.038 1.00 95.44 289 SER A N 1
ATOM 2329 C CA . SER A 1 289 ? -6.806 -1.763 -4.454 1.00 95.44 289 SER A CA 1
ATOM 2330 C C . SER A 1 289 ? -6.189 -0.845 -5.514 1.00 95.44 289 SER A C 1
ATOM 2332 O O . SER A 1 289 ? -6.143 0.372 -5.342 1.00 95.44 289 SER A O 1
ATOM 2334 N N . CYS A 1 290 ? -5.799 -1.384 -6.670 1.00 94.38 290 CYS A N 1
ATOM 2335 C CA . CYS A 1 290 ? -5.253 -0.577 -7.762 1.00 94.38 290 CYS A CA 1
ATOM 2336 C C . CYS A 1 290 ? -6.304 0.338 -8.420 1.00 94.38 290 CYS A C 1
ATOM 2338 O O . CYS A 1 290 ? -5.992 1.472 -8.790 1.00 94.38 290 CYS A O 1
ATOM 2340 N N . LYS A 1 291 ? -7.564 -0.104 -8.548 1.00 92.56 291 LYS A N 1
ATOM 2341 C CA . LYS A 1 291 ? -8.665 0.720 -9.089 1.00 92.56 291 LYS A CA 1
ATOM 2342 C C . LYS A 1 291 ? -8.935 1.959 -8.228 1.00 92.56 291 LYS A C 1
ATOM 2344 O O . LYS A 1 291 ? -9.241 3.026 -8.769 1.00 92.56 291 LYS A O 1
ATOM 2349 N N . VAL A 1 292 ? -8.769 1.846 -6.907 1.00 93.25 292 VAL A N 1
ATOM 2350 C CA . VAL A 1 292 ? -8.996 2.940 -5.946 1.00 93.25 292 VAL A CA 1
ATOM 2351 C C . VAL A 1 292 ? -8.037 4.118 -6.158 1.00 93.25 292 VAL A C 1
ATOM 2353 O O . VAL A 1 292 ? -8.425 5.262 -5.911 1.00 93.25 292 VAL A O 1
ATOM 2356 N N . ILE A 1 293 ? -6.838 3.890 -6.707 1.00 92.50 293 ILE A N 1
ATOM 2357 C CA . ILE A 1 293 ? -5.826 4.938 -6.944 1.00 92.50 293 ILE A CA 1
ATOM 2358 C C . ILE A 1 293 ? -6.417 6.114 -7.721 1.00 92.50 293 ILE A C 1
ATOM 2360 O O . ILE A 1 293 ? -6.217 7.265 -7.345 1.00 92.50 293 ILE A O 1
ATOM 2364 N N . ARG A 1 294 ? -7.209 5.856 -8.771 1.00 92.19 294 ARG A N 1
ATOM 2365 C CA . ARG A 1 294 ? -7.811 6.932 -9.576 1.00 92.19 294 ARG A CA 1
ATOM 2366 C C . ARG A 1 294 ? -8.726 7.828 -8.741 1.00 92.19 294 ARG A C 1
ATOM 2368 O O . ARG A 1 294 ? -8.717 9.041 -8.941 1.00 92.19 294 ARG A O 1
ATOM 2375 N N . ARG A 1 295 ? -9.514 7.247 -7.831 1.00 94.12 295 ARG A N 1
ATOM 2376 C CA . ARG A 1 295 ? -10.382 8.001 -6.913 1.00 94.12 295 ARG A CA 1
ATOM 2377 C C . ARG A 1 295 ? -9.544 8.818 -5.933 1.00 94.12 295 ARG A C 1
ATOM 2379 O O . ARG A 1 295 ? -9.817 9.996 -5.756 1.00 94.12 295 ARG A O 1
ATOM 2386 N N . ARG A 1 296 ? -8.488 8.229 -5.366 1.00 94.56 296 ARG A N 1
ATOM 2387 C CA . ARG A 1 296 ? -7.597 8.919 -4.419 1.00 94.56 296 ARG A CA 1
ATOM 2388 C C . ARG A 1 296 ? -6.833 10.074 -5.063 1.00 94.56 296 ARG A C 1
ATOM 2390 O O . ARG A 1 296 ? -6.790 11.160 -4.506 1.00 94.56 296 ARG A O 1
ATOM 2397 N N . VAL A 1 297 ? -6.330 9.896 -6.285 1.00 93.88 297 VAL A N 1
ATOM 2398 C CA . VAL A 1 297 ? -5.694 10.983 -7.051 1.00 93.88 297 VAL A CA 1
ATOM 2399 C C . VAL A 1 297 ? -6.662 12.151 -7.271 1.00 93.88 297 VAL A C 1
ATOM 2401 O O . VAL A 1 297 ? -6.246 13.300 -7.159 1.00 93.88 297 VAL A O 1
ATOM 2404 N N . LYS A 1 298 ? -7.945 11.885 -7.559 1.00 94.81 298 LYS A N 1
ATOM 2405 C CA . LYS A 1 298 ? -8.963 12.944 -7.666 1.00 94.81 298 LYS A CA 1
ATOM 2406 C C . LYS A 1 298 ? -9.187 13.658 -6.334 1.00 94.81 298 LYS A C 1
ATOM 2408 O O . LYS A 1 298 ? -9.135 14.878 -6.322 1.00 94.81 298 LYS A O 1
ATOM 2413 N N . ALA A 1 299 ? -9.325 12.913 -5.239 1.00 95.19 299 ALA A N 1
ATOM 2414 C CA . ALA A 1 299 ? -9.482 13.495 -3.907 1.00 95.19 299 ALA A CA 1
ATOM 2415 C C . ALA A 1 299 ? -8.290 14.394 -3.528 1.00 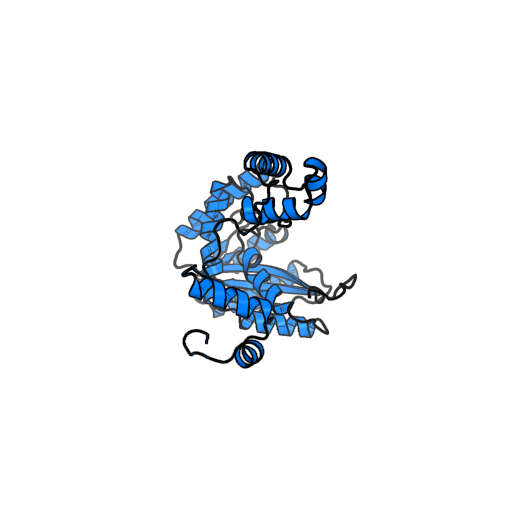95.19 299 ALA A C 1
ATOM 2417 O O . ALA A 1 299 ? -8.479 15.469 -2.974 1.00 95.19 299 ALA A O 1
ATOM 2418 N N . VAL A 1 300 ? -7.055 14.015 -3.890 1.00 94.19 300 VAL A N 1
ATOM 2419 C CA . VAL A 1 300 ? -5.880 14.881 -3.676 1.00 94.19 300 VAL A CA 1
ATOM 2420 C C . VAL A 1 300 ? -5.969 16.159 -4.512 1.00 94.19 300 VAL A C 1
ATOM 2422 O O . VAL A 1 300 ? -5.548 17.215 -4.051 1.00 94.19 300 VAL A O 1
ATOM 2425 N N . ILE A 1 301 ? -6.485 16.081 -5.742 1.00 94.62 301 ILE A N 1
ATOM 2426 C CA . ILE A 1 301 ? -6.678 17.260 -6.597 1.00 94.62 301 ILE A CA 1
ATOM 2427 C C . ILE A 1 301 ? -7.751 18.187 -6.010 1.00 94.62 301 ILE A C 1
ATOM 2429 O O . ILE A 1 301 ? -7.53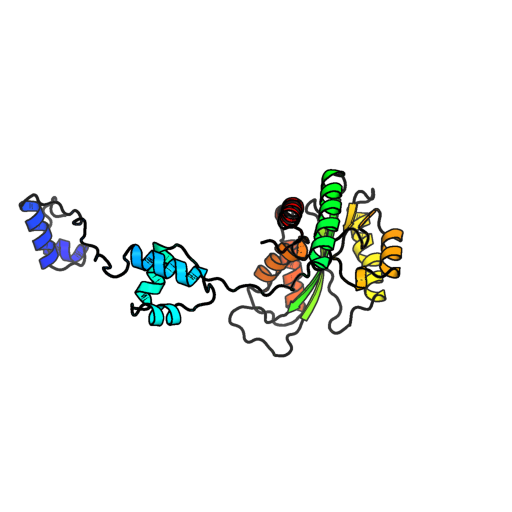2 19.393 -5.986 1.00 94.62 301 ILE A O 1
ATOM 2433 N N . GLU A 1 302 ? -8.862 17.629 -5.526 1.00 96.00 302 GLU A N 1
ATOM 2434 C CA . GLU A 1 302 ? -9.949 18.357 -4.852 1.00 96.00 302 GLU A CA 1
ATOM 2435 C C . GLU A 1 302 ? -9.471 19.011 -3.549 1.00 96.00 302 GLU A C 1
ATOM 2437 O O . GLU A 1 302 ? -9.843 20.139 -3.255 1.00 96.00 302 GLU A O 1
ATOM 2442 N N . ALA A 1 303 ? -8.570 18.352 -2.819 1.00 94.00 303 ALA A N 1
ATOM 2443 C CA . ALA A 1 303 ? -7.906 18.894 -1.635 1.00 94.00 303 ALA A CA 1
ATOM 2444 C C . ALA A 1 303 ? -6.704 19.809 -1.959 1.00 94.00 303 ALA A C 1
ATOM 2446 O O . ALA A 1 303 ? -5.868 20.052 -1.087 1.00 94.00 303 ALA A O 1
ATOM 2447 N N . GLU A 1 304 ? -6.544 20.245 -3.213 1.00 94.62 304 GLU A N 1
ATOM 2448 C CA . GLU A 1 304 ? -5.462 21.126 -3.683 1.00 94.62 304 GLU A CA 1
ATOM 2449 C C . GLU A 1 304 ? -4.038 20.639 -3.339 1.00 94.62 304 GLU A C 1
ATOM 2451 O O . GLU A 1 304 ? -3.115 21.413 -3.092 1.00 94.62 304 GLU A O 1
ATOM 2456 N N . GLY A 1 305 ? -3.824 19.321 -3.347 1.00 90.19 305 GLY A N 1
ATOM 2457 C CA . GLY A 1 305 ? -2.552 18.701 -2.964 1.00 90.19 305 GLY A CA 1
ATOM 2458 C C . GLY A 1 305 ? -2.412 18.426 -1.465 1.00 90.19 305 GLY A C 1
ATOM 2459 O O . GLY A 1 305 ? -1.315 18.096 -1.013 1.00 90.19 305 GLY A O 1
ATOM 2460 N N . GLY A 1 306 ? -3.495 18.550 -0.698 1.00 90.38 306 GLY A N 1
ATOM 2461 C CA . GLY A 1 306 ? -3.567 18.215 0.719 1.00 90.38 306 GLY A CA 1
ATOM 2462 C C . GLY A 1 306 ? -3.498 16.714 1.029 1.00 90.38 306 GLY A C 1
ATOM 2463 O O . GLY A 1 306 ? -3.217 15.859 0.178 1.00 90.38 306 GLY A O 1
ATOM 2464 N N . HIS A 1 307 ? -3.724 16.402 2.305 1.00 86.88 307 HIS A N 1
ATOM 2465 C CA . HIS A 1 307 ? -3.945 15.029 2.757 1.00 86.88 307 HIS A CA 1
ATOM 2466 C C . HIS A 1 307 ? -5.371 14.600 2.432 1.00 86.88 307 HIS A C 1
ATOM 2468 O O . HIS A 1 307 ? -6.285 15.418 2.446 1.00 86.88 307 HIS A O 1
ATOM 2474 N N . ILE A 1 308 ? -5.538 13.308 2.179 1.00 87.88 308 ILE A N 1
ATOM 2475 C CA . ILE A 1 308 ? -6.837 12.667 1.995 1.00 87.88 308 ILE A CA 1
ATOM 2476 C C . ILE A 1 308 ? -6.985 11.518 2.991 1.00 87.88 308 ILE A C 1
ATOM 2478 O O . ILE A 1 308 ? -5.982 10.965 3.468 1.00 87.88 308 ILE A O 1
ATOM 2482 N N . GLU A 1 309 ? -8.232 11.154 3.264 1.00 68.44 309 GLU A N 1
ATOM 2483 C CA . GLU A 1 309 ? -8.602 9.933 3.984 1.00 68.44 309 GLU A CA 1
ATOM 2484 C C . GLU A 1 309 ? -8.920 8.809 2.985 1.00 68.44 309 GLU A C 1
ATOM 2486 O O . GLU A 1 309 ? -9.675 9.027 2.010 1.00 68.44 309 GLU A O 1
#

pLDDT: mean 87.04, std 9.78, range [52.06, 98.25]

Sequence (309 aa):
LLDAEIEVIKIMGILKCSWSLVFKVAKMKKDGEGLEREAGSGGHNLKRTPEFLERLEKKIKEDPTKSMNRLFNDFSVDLMAINRAVREDLGLTSYTRTLRHLLTEDMKRKKLTKCKKVLTRLKGNGSIVKIFSDKKIFTMDQVQGVYRTKHPAQTMVLGVVASNGKKMPPFFFKAGEKIRNETYYKVLRYTVLLCLKANYPEGKYVWTQDGAASHASDLYQKFCTAIMAHFWPKDMWPSSSPDLNPLDFAVWGELERKTNRTPHPNVDALKATIRTEWDNMSEEFLINSCKVIRRRVKAVIEAEGGHIE

InterPro domains:
  IPR036397 Ribonuclease H superfamily [G3DSA:3.30.420.10] (100-309)

Secondary structure (DSSP, 8-state):
-TTTT--HHHHHHHH---HHHHHHHHHHHHTT---SPPTT-S---TT--HHHHHHHHHHHHH-TT--HHHHHHHHTS-HHHHHHIIIIIS-----PPPP-PPPPHHHHHHHHHHHHHHHHHHHH-TTSEEEEEEEEEEETT-STTSPPPSS--EEEEEEEEETTS-BPPPEEPPTT----HHHHHHHIIIIIHHHHHHH-TT--EEEEE---HHHHSHHHHHHHHHHSSSB--TTTSPTT-GGG-HIIIIIHHHHHHHHTTS--SSHHHHHHHHHHHHHTS-HHHHHHHHHHHHHHHHHHHHTTT----

Organism: Caligus rogercresseyi (NCBI:txid217165)

Radius of gyration: 30.28 Å; chains: 1; bounding box: 83×50×68 Å

Foldseek 3Di:
DVVVVDDLVVVCVVVVDDSVVSVVVNVCVVVVHDPDDPDCPPPDPVLLDPVLLVVLVVVCVVPVPDDLVNSCVVRVDDSVSSVCSQCPVVVDDDDDDDDADDADLVLLLLLLVLLVLLLVVVPPAPQAKEKEKDKDKDFQQLAPPGDDDPDTFIWIWMWIAILQLDTFQIDTDDGPDDDDLVNVLCCCQVPVLVVCCVVPVVLSYEYDYALDPSCQDPVNQVSCVVRHSHYDHNSNHRHRPLLQGLVSPPVVVQLCVQLNNDGDPDVVSSSVSSRVSVVVDGSVSRNVSNVCNSVSSVVSNVVSSDDDD